Protein AF-0000000082335374 (afdb_homodimer)

Solvent-accessible surface area (backbone atoms only — not comparable to full-atom values): 13610 Å² total; per-residue (Å²): 123,44,75,46,79,73,56,66,70,61,52,61,72,61,68,74,80,70,55,98,53,35,42,72,61,78,64,91,38,43,65,51,49,40,52,51,58,66,71,39,81,59,47,77,45,70,47,67,64,55,50,39,36,34,51,63,63,66,36,34,30,42,38,44,32,21,41,67,50,51,53,56,32,58,75,31,56,59,65,32,72,76,45,97,45,39,43,79,48,78,25,83,46,62,85,22,52,85,68,47,59,64,66,59,54,50,54,53,48,52,56,54,54,60,59,67,79,106,123,43,74,47,78,72,57,64,71,61,51,60,72,62,67,74,79,72,54,97,49,35,43,72,61,77,65,89,38,44,63,50,49,40,53,52,57,66,70,40,82,59,47,78,44,68,48,67,62,55,51,38,35,34,52,62,64,66,35,36,29,41,37,44,30,21,41,67,50,50,52,57,32,58,75,32,57,58,66,32,73,78,44,96,45,38,42,79,48,76,26,83,45,62,84,22,50,86,69,49,59,65,65,60,53,51,53,53,47,52,56,54,55,59,59,69,80,107

Sequence (236 aa):
MTIVIGEKQKIQALNILENDRLIINRIESFHGACAIIELSDMVVTSETSFVHVSNAFRKRMLCLYGSEHMEEFDNNINFGPNYAGATQIFHPNRDAVADIDPQIIISTLRSMVAELKQMTIVIGEKQKIQALNILENDRLIINRIESFHGACAIIELSDMVVTSETSFVHVSNAFRKRMLCLYGSEHMEEFDNNINFGPNYAGATQIFHPNRDAVADIDPQIIISTLRSMVAELKQ

Organism: Erwinia amylovora (NCBI:txid552)

Radius of gyration: 19.06 Å; Cα contacts (8 Å, |Δi|>4): 323; chains: 2; bounding box: 34×55×42 Å

Nearest PDB structures (foldseek):
  2h1f-assembly1_A  TM=7.637E-01  e=1.801E-02  Escherichia coli O6
  2h1h-assembly2_B  TM=6.496E-01  e=2.054E-02  Escherichia coli RS218
  2h1f-assembly2_B  TM=7.405E-01  e=1.213E-01  Escherichia coli O6
  3oif-assembly1_D  TM=5.137E-01  e=2.499E+00  Bacillus subtilis
  2h1f-assembly1_A  TM=7.648E-01  e=2.988E-02  Escherichia coli O6

Secondary structure (DSSP, 8-state):
-EEE-S-HHHHHHHT----SSEEE----SHHHHHHHHHH-SEEEE--HHHHHHHHHTT-EEEEEE-TTTHHHHHHTGGGSS-STTEEEEE-SSTT-GGGS-HHHHHHHHHHHHHHH--/-EEE-S-HHHHHHHT----SSEEE----SHHHHHHHHHH-SEEEE--HHHHHHHHHTT-EEEEEE-THHHHHHHHTGGGSS-STTEEEEE-SSTT-GGGS-HHHHHHHHHHHHHHH--

Foldseek 3Di:
DEEDEDDPVVVVVVVDDDDPVYYYDPDPDPVVVLVVLLVDQEEEEQDPVVLQSNVVSVHQYEYEAECVCVVVCVVPVVRGNPDPRYHYDYDDHHPCSVVPDVVVVVVVVVVSVVVSVD/DEEDEDDPVVVVVVVDDDDPVYYYDPDPDPVVVLVVLLPDQEEEEQDPVVQQSNVVSVHQYEYEAECVCVVVCVVPVVRGLPDPRYHYDYDDHHPCSVVDDVVVVVVVVVVSVVVSVD

Structure (mmCIF, N/CA/C/O backbone):
data_AF-0000000082335374-model_v1
#
loop_
_entity.id
_entity.type
_entity.pdbx_description
1 polymer 'Lipopolysaccharide 1,2-N-acetylglucosaminetransferase'
#
loop_
_atom_site.group_PDB
_atom_site.id
_atom_site.type_symbol
_atom_site.label_atom_id
_atom_site.label_alt_id
_atom_site.label_comp_id
_atom_site.label_asym_id
_atom_site.label_entity_id
_atom_site.label_seq_id
_atom_site.pdbx_PDB_ins_code
_atom_site.Cartn_x
_atom_site.Cartn_y
_atom_site.Cartn_z
_atom_site.occupancy
_atom_site.B_iso_or_equiv
_atom_site.auth_seq_id
_atom_site.auth_comp_id
_atom_site.auth_asym_id
_atom_site.auth_atom_id
_atom_site.pdbx_PDB_model_num
ATOM 1 N N . MET A 1 1 ? -1.688 24.078 -1.437 1 93.31 1 MET A N 1
ATOM 2 C CA . MET A 1 1 ? -2.814 23.5 -0.709 1 93.31 1 MET A CA 1
ATOM 3 C C . MET A 1 1 ? -2.408 22.203 -0.005 1 93.31 1 MET A C 1
ATOM 5 O O . MET A 1 1 ? -1.668 21.391 -0.565 1 93.31 1 MET A O 1
ATOM 9 N N . THR A 1 2 ? -2.852 22.188 1.275 1 95.56 2 THR A N 1
ATOM 10 C CA . THR A 1 2 ? -2.555 21 2.051 1 95.56 2 THR A CA 1
ATOM 11 C C . THR A 1 2 ? -3.842 20.297 2.48 1 95.56 2 THR A C 1
ATOM 13 O O . THR A 1 2 ? -4.789 20.953 2.928 1 95.56 2 THR A O 1
ATOM 16 N N . ILE A 1 3 ? -3.898 19 2.285 1 97.31 3 ILE A N 1
ATOM 17 C CA . ILE A 1 3 ? -5.039 18.188 2.699 1 97.31 3 ILE A CA 1
ATOM 18 C C . ILE A 1 3 ? -4.609 17.219 3.797 1 97.31 3 ILE A C 1
ATOM 20 O O . ILE A 1 3 ? -3.623 16.484 3.645 1 97.31 3 ILE A O 1
ATOM 24 N N . VAL A 1 4 ? -5.34 17.188 4.863 1 96.75 4 VAL A N 1
ATOM 25 C CA . VAL A 1 4 ? -5.07 16.266 5.957 1 96.75 4 VAL A CA 1
ATOM 26 C C . VAL A 1 4 ? -5.996 15.047 5.844 1 96.75 4 VAL A C 1
ATOM 28 O O . VAL A 1 4 ? -7.219 15.195 5.762 1 96.75 4 VAL A O 1
ATOM 31 N N . ILE A 1 5 ? -5.398 13.898 5.828 1 94.5 5 ILE A N 1
ATOM 32 C CA . ILE A 1 5 ? -6.16 12.656 5.77 1 94.5 5 ILE A CA 1
ATOM 33 C C . ILE A 1 5 ? -5.82 11.781 6.977 1 94.5 5 ILE A C 1
ATOM 35 O O . ILE A 1 5 ? -4.676 11.773 7.438 1 94.5 5 ILE A O 1
ATOM 39 N N . GLY A 1 6 ? -6.812 1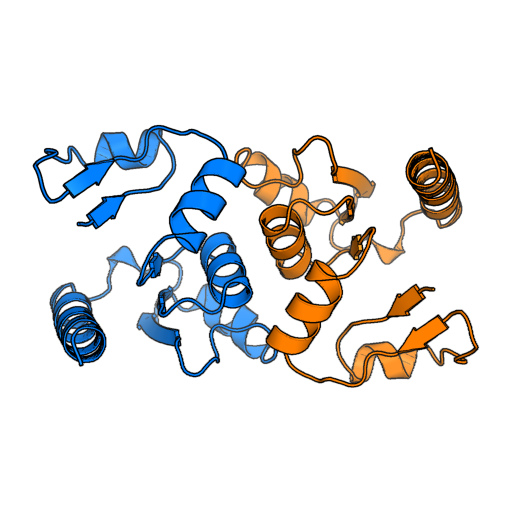1.07 7.543 1 89.25 6 GLY A N 1
ATOM 40 C CA . GLY A 1 6 ? -6.605 10.18 8.672 1 89.25 6 GLY A CA 1
ATOM 41 C C . GLY A 1 6 ? -7.902 9.727 9.32 1 89.25 6 GLY A C 1
ATOM 42 O O . GLY A 1 6 ? -8.992 10.039 8.82 1 89.25 6 GLY A O 1
ATOM 43 N N . GLU A 1 7 ? -7.688 8.969 10.297 1 85.25 7 GLU A N 1
ATOM 44 C CA . GLU A 1 7 ? -8.867 8.531 11.047 1 85.25 7 GLU A CA 1
ATOM 45 C C . GLU A 1 7 ? -9.609 9.719 11.648 1 85.25 7 GLU A C 1
ATOM 47 O O . GLU A 1 7 ? -8.992 10.633 12.195 1 85.25 7 GLU A O 1
ATOM 52 N N . LYS A 1 8 ? -10.844 9.555 11.516 1 86.06 8 LYS A N 1
ATOM 53 C CA . LYS A 1 8 ? -11.695 10.656 11.945 1 86.06 8 LYS A CA 1
ATOM 54 C C . LYS A 1 8 ? -11.391 11.07 13.383 1 86.06 8 LYS A C 1
ATOM 56 O O . LYS A 1 8 ? -11.211 12.25 13.672 1 86.06 8 LYS A O 1
ATOM 61 N N . GLN A 1 9 ? -11.336 10.086 14.266 1 86.94 9 GLN A N 1
ATOM 62 C CA . GLN A 1 9 ? -11.133 10.367 15.68 1 86.94 9 GLN A CA 1
ATOM 63 C C . GLN A 1 9 ? -9.789 11.055 15.922 1 86.94 9 GLN A C 1
ATOM 65 O O . GLN A 1 9 ? -9.695 11.977 16.719 1 86.94 9 GLN A O 1
ATOM 70 N N . LYS A 1 10 ? -8.844 10.68 15.227 1 87.81 10 LYS A N 1
ATOM 71 C CA . LYS A 1 10 ? -7.516 11.258 15.383 1 87.81 10 LYS A CA 1
ATOM 72 C C . LYS A 1 10 ? -7.477 12.688 14.844 1 87.81 10 LYS A C 1
ATOM 74 O O . LYS A 1 10 ? -6.859 13.57 15.445 1 87.81 10 LYS A O 1
ATOM 79 N N . ILE A 1 11 ? -8.117 12.922 13.75 1 92.31 11 ILE A N 1
ATOM 80 C CA . ILE A 1 11 ? -8.141 14.258 13.156 1 92.31 11 ILE A CA 1
ATOM 81 C C . ILE A 1 11 ? -8.898 15.211 14.07 1 92.31 11 ILE A C 1
ATOM 83 O O . ILE A 1 11 ? -8.477 16.359 14.281 1 92.31 11 ILE A O 1
ATOM 87 N N . GLN A 1 12 ? -9.961 14.703 14.586 1 91.69 12 GLN A N 1
ATOM 88 C CA . GLN A 1 12 ? -10.758 15.531 15.484 1 91.69 12 GLN A CA 1
ATOM 89 C C . GLN A 1 12 ? -9.945 15.961 16.703 1 91.69 12 GLN A C 1
ATOM 91 O O . GLN A 1 12 ? -10.062 17.094 17.156 1 91.69 12 GLN A O 1
ATOM 96 N N . ALA A 1 13 ? -9.109 15.125 17.125 1 93.06 13 ALA A N 1
ATOM 97 C CA . ALA A 1 13 ? -8.297 15.391 18.312 1 93.06 13 ALA A CA 1
ATOM 98 C C . ALA A 1 13 ? -7.27 16.484 18.031 1 93.06 13 ALA A C 1
ATOM 100 O O . ALA A 1 13 ? -6.762 17.109 18.969 1 93.06 13 ALA A O 1
ATOM 101 N N . LEU A 1 14 ? -6.977 16.781 16.812 1 92.94 14 LEU A N 1
ATOM 102 C CA . LEU A 1 14 ? -5.949 17.766 16.453 1 92.94 14 LEU A CA 1
ATOM 103 C C . LEU A 1 14 ? -6.52 19.172 16.453 1 92.94 14 LEU A C 1
ATOM 105 O O . LEU A 1 14 ? -5.766 20.156 16.438 1 92.94 14 LEU A O 1
ATOM 109 N N . ASN A 1 15 ? -7.777 19.375 16.453 1 94.31 15 ASN A N 1
ATOM 110 C CA . ASN A 1 15 ? -8.438 20.672 16.453 1 94.31 15 ASN A CA 1
ATOM 111 C C . ASN A 1 15 ? -7.875 21.578 15.375 1 94.31 15 ASN A C 1
ATOM 113 O O . ASN A 1 15 ? -7.543 22.734 15.641 1 94.31 15 ASN A O 1
ATOM 117 N N . ILE A 1 16 ? -7.793 21.078 14.266 1 94.88 16 ILE A N 1
ATOM 118 C CA . ILE A 1 16 ? -7.266 21.828 13.133 1 94.88 16 ILE A CA 1
ATOM 119 C C . ILE A 1 16 ? -8.289 22.875 12.68 1 94.88 16 ILE A C 1
ATOM 121 O O . ILE A 1 16 ? -9.469 22.547 12.516 1 94.88 16 ILE A O 1
ATOM 125 N N . LEU A 1 17 ? -7.828 24.109 12.492 1 95.69 17 LEU A N 1
ATOM 126 C CA . LEU A 1 17 ? -8.641 25.156 11.875 1 95.69 17 LEU A CA 1
ATOM 127 C C . LEU A 1 17 ? -8.375 25.234 10.375 1 95.69 17 LEU A C 1
ATOM 129 O O . LEU A 1 17 ? -7.289 25.625 9.945 1 95.69 17 LEU A O 1
ATOM 133 N N . GLU A 1 18 ? -9.406 24.844 9.664 1 96.12 18 GLU A N 1
ATOM 134 C CA . GLU A 1 18 ? -9.266 24.859 8.211 1 96.12 18 GLU A CA 1
ATOM 135 C C . GLU A 1 18 ? -9.234 26.281 7.668 1 96.12 18 GLU A C 1
ATOM 137 O O . GLU A 1 18 ? -9.758 27.203 8.297 1 96.12 18 GLU A O 1
ATOM 142 N N . ASN A 1 19 ? -8.5 26.438 6.539 1 96.62 19 ASN A N 1
ATOM 143 C CA . ASN A 1 19 ? -8.469 27.688 5.766 1 96.62 19 ASN A CA 1
ATOM 144 C C . ASN A 1 19 ? -8.281 27.406 4.277 1 96.62 19 ASN A C 1
ATOM 146 O O . ASN A 1 19 ? -8.539 26.297 3.809 1 96.62 19 ASN A O 1
ATOM 150 N N . ASP A 1 20 ? -7.98 28.438 3.557 1 95.56 20 ASP A N 1
ATOM 151 C CA . ASP A 1 20 ? -7.898 28.312 2.105 1 95.56 20 ASP A CA 1
ATOM 152 C C . ASP A 1 20 ? -6.73 27.422 1.698 1 95.56 20 ASP A C 1
ATOM 154 O O . ASP A 1 20 ? -6.695 26.906 0.578 1 95.56 20 ASP A O 1
ATOM 158 N N . ARG A 1 21 ? -5.84 27.188 2.574 1 95.5 21 ARG A N 1
ATOM 159 C CA . ARG A 1 21 ? -4.629 26.453 2.209 1 95.5 21 ARG A CA 1
ATOM 160 C C . ARG A 1 21 ? -4.551 25.125 2.943 1 95.5 21 ARG A C 1
ATOM 162 O O . ARG A 1 21 ? -3.625 24.344 2.719 1 95.5 21 ARG A O 1
ATOM 169 N N . LEU A 1 22 ? -5.438 24.859 3.898 1 96.5 22 LEU A N 1
ATOM 170 C CA . LEU A 1 22 ? -5.434 23.672 4.73 1 96.5 22 LEU A CA 1
ATOM 171 C C . LEU A 1 22 ? -6.844 23.125 4.902 1 96.5 22 LEU A C 1
ATOM 173 O O . LEU A 1 22 ? -7.691 23.75 5.531 1 96.5 22 LEU A O 1
ATOM 177 N N . ILE A 1 23 ? -7.082 21.906 4.348 1 96.88 23 ILE A N 1
ATOM 178 C CA . ILE A 1 23 ? -8.414 21.328 4.457 1 96.88 23 ILE A CA 1
ATOM 179 C C . ILE A 1 23 ? -8.32 19.891 5 1 96.88 23 ILE A C 1
ATOM 181 O O . ILE A 1 23 ? -7.297 19.234 4.816 1 96.88 23 ILE A O 1
ATOM 185 N N . ILE A 1 24 ? -9.383 19.5 5.641 1 96.12 24 ILE A N 1
ATOM 186 C CA . ILE A 1 24 ? -9.492 18.141 6.168 1 96.12 24 ILE A CA 1
ATOM 187 C C . ILE A 1 24 ? -10.344 17.297 5.227 1 96.12 24 ILE A C 1
ATOM 189 O O . ILE A 1 24 ? -11.438 17.703 4.82 1 96.12 24 ILE A O 1
ATOM 193 N N . ASN A 1 25 ? -9.711 16.188 4.836 1 93.75 25 ASN A N 1
ATOM 194 C CA . ASN A 1 25 ? -10.484 15.258 4.02 1 93.75 25 ASN A CA 1
ATOM 195 C C . ASN A 1 25 ? -11.648 14.656 4.809 1 93.75 25 ASN A C 1
ATOM 197 O O . ASN A 1 25 ? -11.461 14.133 5.906 1 93.75 25 ASN A O 1
ATOM 201 N N . ARG A 1 26 ? -12.805 14.648 4.234 1 90.56 26 ARG A N 1
ATOM 202 C CA . ARG A 1 26 ? -13.984 14.156 4.934 1 90.56 26 ARG A CA 1
ATOM 203 C C . ARG A 1 26 ? -14.469 12.836 4.348 1 90.56 26 ARG A C 1
ATOM 205 O O . ARG A 1 26 ? -15.406 12.227 4.859 1 90.56 26 ARG A O 1
ATOM 212 N N . ILE A 1 27 ? -13.812 12.445 3.289 1 84 27 ILE A N 1
ATOM 213 C CA . ILE A 1 27 ? -14.148 11.148 2.711 1 84 27 ILE A CA 1
ATOM 214 C C . ILE A 1 27 ? -13.562 10.039 3.574 1 84 27 ILE A C 1
ATOM 216 O O . ILE A 1 27 ? -12.344 9.93 3.721 1 84 27 ILE A O 1
ATOM 220 N N . GLU A 1 28 ? -14.469 9.289 4.211 1 80.75 28 GLU A N 1
ATOM 221 C CA . GLU A 1 28 ? -14.016 8.234 5.109 1 80.75 28 GLU A CA 1
ATOM 222 C C . GLU A 1 28 ? -13.898 6.898 4.379 1 80.75 28 GLU A C 1
ATOM 224 O O . GLU A 1 28 ? -14.641 5.961 4.676 1 80.75 28 GLU A O 1
ATOM 229 N N . SER A 1 29 ? -13.094 6.812 3.43 1 82.5 29 SER A N 1
ATOM 230 C CA . SER A 1 29 ? -12.844 5.562 2.723 1 82.5 29 SER A CA 1
ATOM 231 C C . SER A 1 29 ? -11.391 5.465 2.275 1 82.5 29 SER A C 1
ATOM 233 O O . SER A 1 29 ? -10.75 6.484 2 1 82.5 29 SER A O 1
ATOM 235 N N . PHE A 1 30 ? -10.953 4.355 2.252 1 86.12 30 PHE A N 1
ATOM 236 C CA . PHE A 1 30 ? -9.594 4.117 1.782 1 86.12 30 PHE A CA 1
ATOM 237 C C . PHE A 1 30 ? -9.438 4.555 0.33 1 86.12 30 PHE A C 1
ATOM 239 O O . PHE A 1 30 ? -8.43 5.16 -0.038 1 86.12 30 PHE A O 1
ATOM 246 N N . HIS A 1 31 ? -10.445 4.27 -0.487 1 86.12 31 HIS A N 1
ATOM 247 C CA . HIS A 1 31 ? -10.383 4.648 -1.894 1 86.12 31 HIS A CA 1
ATOM 248 C C . HIS A 1 31 ? -10.344 6.164 -2.057 1 86.12 31 HIS A C 1
ATOM 250 O O . HIS A 1 31 ? -9.648 6.68 -2.938 1 86.12 31 HIS A O 1
ATOM 256 N N . GLY A 1 32 ? -11.133 6.738 -1.157 1 89.31 32 GLY A N 1
ATOM 257 C CA . GLY A 1 32 ? -11.055 8.188 -1.166 1 89.31 32 GLY A CA 1
ATOM 258 C C . GLY A 1 32 ? -9.672 8.719 -0.837 1 89.31 32 GLY A C 1
ATOM 259 O O . GLY A 1 32 ? -9.188 9.641 -1.492 1 89.31 32 GLY A O 1
ATOM 260 N N . ALA A 1 33 ? -9.062 8.125 0.147 1 92.31 33 ALA A N 1
ATOM 261 C CA . ALA A 1 33 ? -7.699 8.508 0.518 1 92.31 33 ALA A CA 1
ATOM 262 C C . ALA A 1 33 ? -6.73 8.258 -0.634 1 92.31 33 ALA A C 1
ATOM 264 O O . ALA A 1 33 ? -5.895 9.109 -0.944 1 92.31 33 ALA A O 1
ATOM 265 N N . CYS A 1 34 ? -6.875 7.164 -1.303 1 93.06 34 CYS A N 1
ATOM 266 C CA . CYS A 1 34 ? -6.012 6.828 -2.43 1 93.06 34 CYS A CA 1
ATOM 267 C C . CYS A 1 34 ? -6.152 7.852 -3.549 1 93.06 34 CYS A C 1
ATOM 269 O O . CYS A 1 34 ? -5.16 8.242 -4.168 1 93.06 34 CYS A O 1
ATOM 271 N N . ALA A 1 35 ? -7.375 8.242 -3.82 1 94.19 35 ALA A N 1
ATOM 272 C CA . ALA A 1 35 ? -7.613 9.234 -4.863 1 94.19 35 ALA A CA 1
ATOM 273 C C . ALA A 1 35 ? -6.914 10.547 -4.531 1 94.19 35 ALA A C 1
ATOM 275 O O . ALA A 1 35 ? -6.309 11.172 -5.406 1 94.19 35 ALA A O 1
ATOM 276 N N . ILE A 1 36 ? -7.016 10.883 -3.277 1 96.19 36 ILE A N 1
ATOM 277 C CA . ILE A 1 36 ? -6.383 12.125 -2.84 1 96.19 36 ILE A CA 1
ATOM 278 C C . ILE A 1 36 ? -4.863 12 -2.98 1 96.19 36 ILE A C 1
ATOM 280 O O . ILE A 1 36 ? -4.207 12.914 -3.486 1 96.19 36 ILE A O 1
ATOM 284 N N . ILE A 1 37 ? -4.297 10.906 -2.57 1 96.06 37 ILE A N 1
ATOM 285 C CA . ILE A 1 37 ? -2.865 10.656 -2.693 1 96.06 37 ILE A CA 1
ATOM 286 C C . ILE A 1 37 ? -2.457 10.703 -4.164 1 96.06 37 ILE A C 1
ATOM 288 O O . ILE A 1 37 ? -1.488 11.383 -4.523 1 96.06 37 ILE A O 1
ATOM 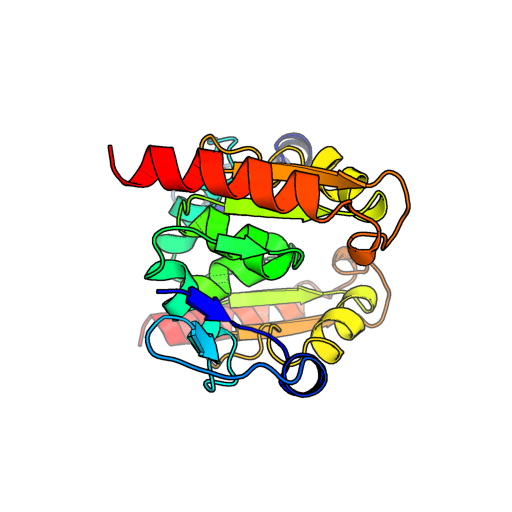292 N N . GLU A 1 38 ? -3.197 10.062 -5.008 1 96 38 GLU A N 1
ATOM 293 C CA . GLU A 1 38 ? -2.902 10.016 -6.438 1 96 38 GLU A CA 1
ATOM 294 C C . GLU A 1 38 ? -2.857 11.414 -7.039 1 96 38 GLU A C 1
ATOM 296 O O . GLU A 1 38 ? -2.021 11.703 -7.898 1 96 38 GLU A O 1
ATOM 301 N N . LEU A 1 39 ? -3.676 12.258 -6.566 1 96.62 39 LEU A N 1
ATOM 302 C CA . LEU A 1 39 ? -3.818 13.578 -7.156 1 96.62 39 LEU A CA 1
ATOM 303 C C . LEU A 1 39 ? -2.891 14.586 -6.477 1 96.62 39 LEU A C 1
ATOM 305 O O . LEU A 1 39 ? -2.812 15.742 -6.891 1 96.62 39 LEU A O 1
ATOM 309 N N . SER A 1 40 ? -2.176 14.234 -5.477 1 96.5 40 SER A N 1
ATOM 310 C CA . SER A 1 40 ? -1.294 15.125 -4.727 1 96.5 40 SER A CA 1
ATOM 311 C C . SER A 1 40 ? 0.081 15.219 -5.383 1 96.5 40 SER A C 1
ATOM 313 O O . SER A 1 40 ? 0.536 14.273 -6.023 1 96.5 40 SER A O 1
ATOM 315 N N . ASP A 1 41 ? 0.718 16.375 -5.227 1 96.06 41 ASP A N 1
ATOM 316 C CA . ASP A 1 41 ? 2.08 16.547 -5.723 1 96.06 41 ASP A CA 1
ATOM 317 C C . ASP A 1 41 ? 3.092 15.891 -4.793 1 96.06 41 ASP A C 1
ATOM 319 O O . ASP A 1 41 ? 4.172 15.484 -5.227 1 96.06 41 ASP A O 1
ATOM 323 N N . MET A 1 42 ? 2.752 15.773 -3.541 1 96.44 42 MET A N 1
ATOM 324 C CA . MET A 1 42 ? 3.633 15.18 -2.543 1 96.44 42 MET A CA 1
ATOM 325 C C . MET A 1 42 ? 2.832 14.656 -1.355 1 96.44 42 MET A C 1
ATOM 327 O O . MET A 1 42 ? 1.739 15.148 -1.071 1 96.44 42 MET A O 1
ATOM 331 N N . VAL A 1 43 ? 3.412 13.664 -0.663 1 96.81 43 VAL A N 1
ATOM 332 C CA . VAL A 1 43 ? 2.746 13.031 0.47 1 96.81 43 VAL A CA 1
ATOM 333 C C . VAL A 1 43 ? 3.682 13.016 1.676 1 96.81 43 VAL A C 1
ATOM 335 O O . VAL A 1 43 ? 4.871 12.719 1.54 1 96.81 43 VAL A O 1
ATOM 338 N N . VAL A 1 44 ? 3.156 13.391 2.852 1 96.5 44 VAL A N 1
ATOM 339 C CA . VAL A 1 44 ? 3.838 13.203 4.129 1 96.5 44 VAL A CA 1
ATOM 340 C C . VAL A 1 44 ? 3.055 12.219 4.992 1 96.5 44 VAL A C 1
ATOM 342 O O . VAL A 1 44 ? 1.877 12.438 5.285 1 96.5 44 VAL A O 1
ATOM 345 N N . THR A 1 45 ? 3.711 11.133 5.391 1 93.69 45 THR A N 1
ATOM 346 C CA . THR A 1 45 ? 2.912 10.133 6.098 1 93.69 45 THR A CA 1
ATOM 347 C C . THR A 1 45 ? 3.783 9.312 7.043 1 93.69 45 THR A C 1
ATOM 349 O O . THR A 1 45 ? 4.992 9.18 6.828 1 93.69 45 THR A O 1
ATOM 352 N N . SER A 1 46 ? 3.143 8.836 8.07 1 89.31 46 SER A N 1
ATOM 353 C CA . SER A 1 46 ? 3.758 7.859 8.961 1 89.31 46 SER A CA 1
ATOM 354 C C . SER A 1 46 ? 3.021 6.523 8.906 1 89.31 46 SER A C 1
ATOM 356 O O . SER A 1 46 ? 3.334 5.605 9.672 1 89.31 46 SER A O 1
ATOM 358 N N . GLU A 1 47 ? 2.072 6.5 8.047 1 86.44 47 GLU A N 1
ATOM 359 C CA . GLU A 1 47 ? 1.249 5.305 7.906 1 86.44 47 GLU A CA 1
ATOM 360 C C . GLU A 1 47 ? 1.781 4.391 6.805 1 86.44 47 GLU A C 1
ATOM 362 O O . GLU A 1 47 ? 1.889 4.805 5.648 1 86.44 47 GLU A O 1
ATOM 367 N N . THR A 1 48 ? 2.004 3.15 7.145 1 82.81 48 THR A N 1
ATOM 368 C CA . THR A 1 48 ? 2.66 2.223 6.23 1 82.81 48 THR A CA 1
ATOM 369 C C . THR A 1 48 ? 1.801 1.982 4.992 1 82.81 48 THR A C 1
ATOM 371 O O . THR A 1 48 ? 2.318 1.903 3.877 1 82.81 48 THR A O 1
ATOM 374 N N . SER A 1 49 ? 0.495 1.87 5.203 1 86.25 49 SER A N 1
ATOM 375 C CA . SER A 1 49 ? -0.376 1.666 4.051 1 86.25 49 SER A CA 1
ATOM 376 C C . SER A 1 49 ? -0.24 2.807 3.049 1 86.25 49 SER A C 1
ATOM 378 O O . SER A 1 49 ? -0.163 2.57 1.84 1 86.25 49 SER A O 1
ATOM 380 N N . PHE A 1 50 ? -0.135 3.99 3.484 1 90.56 50 PHE A N 1
ATOM 381 C CA . PHE A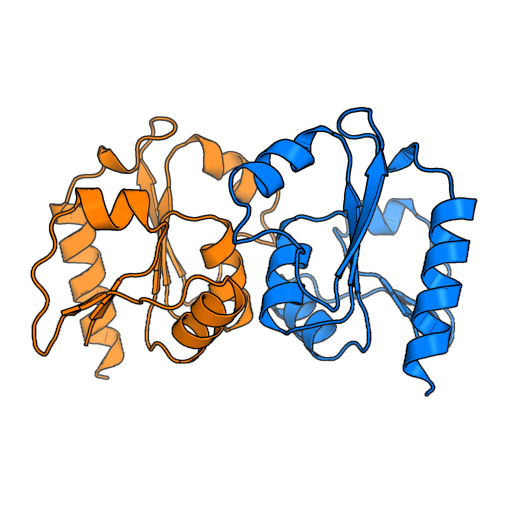 1 50 ? -0.044 5.145 2.596 1 90.56 50 PHE A CA 1
ATOM 382 C C . PHE A 1 50 ? 1.345 5.242 1.977 1 90.56 50 PHE A C 1
ATOM 384 O O . PHE A 1 50 ? 1.499 5.746 0.862 1 90.56 50 PHE A O 1
ATOM 391 N N . VAL A 1 51 ? 2.336 4.723 2.658 1 89.25 51 VAL A N 1
ATOM 392 C CA . VAL A 1 51 ? 3.662 4.629 2.055 1 89.25 51 VAL A CA 1
ATOM 393 C C . VAL A 1 51 ? 3.6 3.75 0.805 1 89.25 51 VAL A C 1
ATOM 395 O O . VAL A 1 51 ? 4.074 4.145 -0.262 1 89.25 51 VAL A O 1
ATOM 398 N N . HIS A 1 52 ? 2.947 2.658 0.926 1 87.62 52 HIS A N 1
ATOM 399 C CA . HIS A 1 52 ? 2.852 1.732 -0.197 1 87.62 52 HIS A CA 1
ATOM 400 C C . HIS A 1 52 ? 2.01 2.322 -1.325 1 87.62 52 HIS A C 1
ATOM 402 O O . HIS A 1 52 ? 2.359 2.188 -2.5 1 87.62 52 HIS A O 1
ATOM 408 N N . VAL A 1 53 ? 0.92 2.93 -0.946 1 91.25 53 VAL A N 1
ATOM 409 C CA . VAL A 1 53 ? 0.052 3.559 -1.937 1 91.25 53 VAL A CA 1
ATOM 410 C C . VAL A 1 53 ? 0.811 4.668 -2.658 1 91.25 53 VAL A C 1
ATOM 412 O O . VAL A 1 53 ? 0.753 4.77 -3.887 1 91.25 53 VAL A O 1
ATOM 415 N N . SER A 1 54 ? 1.51 5.453 -1.954 1 93.19 54 SER A N 1
ATOM 416 C CA . SER A 1 54 ? 2.287 6.547 -2.531 1 93.19 54 SER A CA 1
ATOM 417 C C . SER A 1 54 ? 3.367 6.02 -3.473 1 93.19 54 SER A C 1
ATOM 419 O O . SER A 1 54 ? 3.605 6.598 -4.535 1 93.19 54 SER A O 1
ATOM 421 N N . ASN A 1 55 ? 3.971 4.98 -3.064 1 89.06 55 ASN A N 1
ATOM 422 C CA . ASN A 1 55 ? 4.961 4.336 -3.92 1 89.06 55 ASN A CA 1
ATOM 423 C C . ASN A 1 55 ? 4.34 3.832 -5.219 1 89.06 55 ASN A C 1
ATOM 425 O O . ASN A 1 55 ? 4.902 4.023 -6.297 1 89.06 55 ASN A O 1
ATOM 429 N N . ALA A 1 56 ? 3.23 3.254 -5.086 1 90.5 56 ALA A N 1
ATOM 430 C CA . ALA A 1 56 ? 2.52 2.725 -6.246 1 90.5 56 ALA A CA 1
ATOM 431 C C . ALA A 1 56 ? 2.234 3.824 -7.266 1 90.5 56 ALA A C 1
ATOM 433 O O . ALA A 1 56 ? 2.357 3.607 -8.477 1 90.5 56 ALA A O 1
ATOM 434 N N . PHE A 1 57 ? 1.893 4.965 -6.734 1 93.31 57 PHE A N 1
ATOM 435 C CA . PHE A 1 57 ? 1.566 6.09 -7.602 1 93.31 57 PHE A CA 1
ATOM 436 C C . PHE A 1 57 ? 2.809 6.922 -7.902 1 93.31 57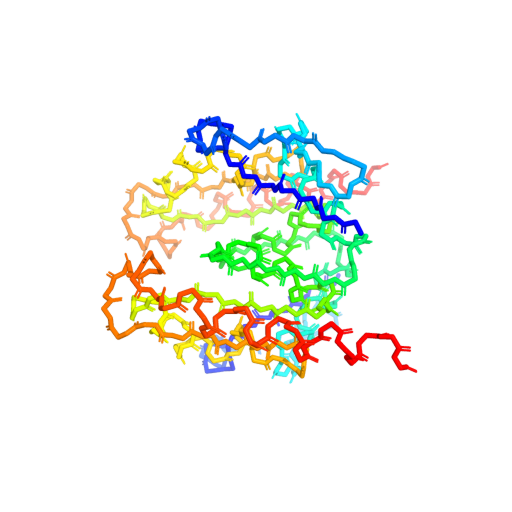 PHE A C 1
ATOM 438 O O . PHE A 1 57 ? 2.719 7.977 -8.531 1 93.31 57 PHE A O 1
ATOM 445 N N . ARG A 1 58 ? 3.984 6.516 -7.441 1 90.69 58 ARG A N 1
ATOM 446 C CA . ARG A 1 58 ? 5.266 7.18 -7.656 1 90.69 58 ARG A CA 1
ATOM 447 C C . ARG A 1 58 ? 5.215 8.633 -7.188 1 90.69 58 ARG A C 1
ATOM 449 O O . ARG A 1 58 ? 5.695 9.531 -7.883 1 90.69 58 ARG A O 1
ATOM 456 N N . LYS A 1 59 ? 4.613 8.789 -6.031 1 93.38 59 LYS A N 1
ATOM 457 C CA . LYS A 1 59 ? 4.516 10.133 -5.465 1 93.38 59 LYS A CA 1
ATOM 458 C C . LYS A 1 59 ? 5.812 10.523 -4.762 1 93.38 59 LYS A C 1
ATOM 460 O O . LYS A 1 59 ? 6.492 9.68 -4.18 1 93.38 59 LYS A O 1
ATOM 465 N N . ARG A 1 60 ? 6.203 11.852 -4.918 1 93.44 60 ARG A N 1
ATOM 466 C CA . ARG A 1 60 ? 7.176 12.367 -3.959 1 93.44 60 ARG A CA 1
ATOM 467 C C . ARG A 1 60 ? 6.656 12.242 -2.531 1 93.44 60 ARG A C 1
ATOM 469 O O . ARG A 1 60 ? 5.52 12.617 -2.244 1 93.44 60 ARG A O 1
ATOM 476 N N . MET A 1 61 ? 7.539 11.672 -1.635 1 95 61 MET A N 1
ATOM 477 C CA . MET A 1 61 ? 7.004 11.336 -0.319 1 95 61 MET A CA 1
ATOM 478 C C . MET A 1 61 ? 8.047 11.562 0.769 1 95 61 MET A C 1
ATOM 480 O O . MET A 1 61 ? 9.227 11.258 0.579 1 95 61 MET A O 1
ATOM 484 N N . LEU A 1 62 ? 7.609 12.125 1.837 1 95.06 62 LEU A N 1
ATOM 485 C CA . LEU A 1 62 ? 8.336 12.109 3.102 1 95.06 62 LEU A CA 1
ATOM 486 C C . LEU A 1 62 ? 7.707 11.133 4.082 1 95.06 62 LEU A C 1
ATOM 488 O O . LEU A 1 62 ? 6.562 11.312 4.504 1 95.06 62 LEU A O 1
ATOM 492 N N . CYS A 1 63 ? 8.422 10.156 4.453 1 92.19 63 CYS A N 1
ATOM 493 C CA . CYS A 1 63 ? 7.918 9.156 5.387 1 92.19 63 CYS A CA 1
ATOM 494 C C . CYS A 1 63 ? 8.555 9.312 6.762 1 92.19 63 CYS A C 1
ATOM 496 O O . CYS A 1 63 ? 9.766 9.5 6.867 1 92.19 63 CYS A O 1
ATOM 498 N N . LEU A 1 64 ? 7.742 9.203 7.781 1 91.31 64 LEU A N 1
ATOM 499 C CA . LEU A 1 64 ? 8.18 9.32 9.172 1 91.31 64 LEU A CA 1
ATOM 500 C C . LEU A 1 64 ? 8.055 7.984 9.891 1 91.31 64 LEU A C 1
ATOM 502 O O . LEU A 1 64 ? 6.965 7.402 9.945 1 91.31 64 LEU A O 1
ATOM 506 N N . TYR A 1 65 ? 9.188 7.516 10.438 1 83.75 65 TYR A N 1
ATOM 507 C CA . TYR A 1 65 ? 9.148 6.199 11.062 1 83.75 65 TYR A CA 1
ATOM 508 C C . TYR A 1 65 ? 9.805 6.227 12.438 1 83.75 65 TYR A C 1
ATOM 510 O O . TYR A 1 65 ? 10.703 7.031 12.688 1 83.75 65 TYR A O 1
ATOM 518 N N . GLY A 1 66 ? 9.258 5.289 13.172 1 80.75 66 GLY A N 1
ATOM 519 C CA . GLY A 1 66 ? 10.023 4.859 14.336 1 80.75 66 GLY A CA 1
ATOM 520 C C . GLY A 1 66 ? 10.875 3.629 14.07 1 80.75 66 GLY A C 1
ATOM 521 O O . GLY A 1 66 ? 11.023 3.211 12.922 1 80.75 66 GLY A O 1
ATOM 522 N N . SER A 1 67 ? 11.578 3.021 15.016 1 68.75 67 SER A N 1
ATOM 523 C CA . SER A 1 67 ? 12.508 1.914 14.844 1 68.75 67 SER A CA 1
ATOM 524 C C . SER A 1 67 ? 11.781 0.629 14.469 1 68.75 67 SER A C 1
ATOM 526 O O . SER A 1 67 ? 12.383 -0.309 13.945 1 68.75 67 SER A O 1
ATOM 528 N N . GLU A 1 68 ? 10.516 0.53 14.75 1 64.56 68 GLU A N 1
ATOM 529 C CA . GLU A 1 68 ? 9.781 -0.702 14.5 1 64.56 68 GLU A CA 1
ATOM 530 C C . GLU A 1 68 ? 9.672 -0.979 13 1 64.56 68 GLU A C 1
ATOM 532 O O . GLU A 1 68 ? 9.492 -2.127 12.586 1 64.56 68 GLU A O 1
ATOM 537 N N . HIS A 1 69 ? 9.719 0.016 12.273 1 60.75 69 HIS A N 1
ATOM 538 C CA . HIS A 1 69 ? 9.438 -0.152 10.859 1 60.75 69 HIS A CA 1
ATOM 539 C C . HIS A 1 69 ? 10.711 -0.374 10.055 1 60.75 69 HIS A C 1
ATOM 541 O O . HIS A 1 69 ? 10.664 -0.797 8.898 1 60.75 69 HIS A O 1
ATOM 547 N N . MET A 1 70 ? 11.812 -0.088 10.617 1 57.31 70 MET A N 1
ATOM 548 C CA . MET A 1 70 ? 13.078 -0.295 9.922 1 57.31 70 MET A CA 1
ATOM 549 C C . MET A 1 70 ? 13.25 -1.758 9.523 1 57.31 70 MET A C 1
ATOM 551 O O . MET A 1 70 ? 13.758 -2.059 8.445 1 57.31 70 MET A O 1
ATOM 555 N N . GLU A 1 71 ? 12.789 -2.527 10.391 1 53.97 71 GLU A N 1
ATOM 556 C CA . GLU A 1 71 ? 12.922 -3.953 10.102 1 53.97 71 GLU A CA 1
ATOM 557 C C . GLU A 1 71 ? 12.078 -4.359 8.898 1 53.97 71 GLU A C 1
ATOM 559 O O . GLU A 1 71 ? 12.5 -5.188 8.094 1 53.97 71 GLU A O 1
ATOM 564 N N . GLU A 1 72 ? 10.914 -3.826 8.875 1 55.22 72 GLU A N 1
ATOM 565 C CA . GLU A 1 72 ? 10.023 -4.168 7.773 1 55.22 72 GLU A CA 1
ATOM 566 C C . GLU A 1 72 ? 10.602 -3.727 6.434 1 55.22 72 GLU A C 1
ATOM 568 O O . GLU A 1 72 ? 10.492 -4.445 5.438 1 55.22 72 GLU A O 1
ATOM 573 N N . PHE A 1 73 ? 11.203 -2.531 6.535 1 55.91 73 PHE A N 1
ATOM 574 C CA . PHE A 1 73 ? 11.773 -2.008 5.301 1 55.91 73 PHE A CA 1
ATOM 575 C C . PHE A 1 73 ? 13.086 -2.709 4.969 1 55.91 73 PHE A C 1
ATOM 577 O O . PHE A 1 73 ? 13.43 -2.861 3.795 1 55.91 73 PHE A O 1
ATOM 584 N N . ASP A 1 74 ? 13.734 -3.068 6.02 1 50.16 74 ASP A N 1
ATOM 585 C CA . ASP A 1 74 ? 14.969 -3.814 5.801 1 50.16 74 ASP A CA 1
ATOM 586 C C . ASP A 1 74 ? 14.688 -5.18 5.18 1 50.16 74 ASP A C 1
ATOM 588 O O . ASP A 1 74 ? 15.359 -5.59 4.234 1 50.16 74 ASP A O 1
ATOM 592 N N . ASN A 1 75 ? 13.766 -5.766 5.84 1 47.81 75 ASN A N 1
ATOM 593 C CA . ASN A 1 75 ? 13.5 -7.125 5.387 1 47.81 75 ASN A CA 1
ATOM 594 C C . ASN A 1 75 ? 12.789 -7.133 4.035 1 47.81 75 ASN A C 1
ATOM 596 O O . ASN A 1 75 ? 12.773 -8.156 3.344 1 47.81 75 ASN A O 1
ATOM 600 N N . ASN A 1 76 ? 12.125 -6.027 3.855 1 48.94 76 ASN A N 1
ATOM 601 C CA . ASN A 1 76 ? 11.484 -5.98 2.545 1 48.94 76 ASN A CA 1
ATOM 602 C C . ASN A 1 76 ? 12.109 -4.91 1.653 1 48.94 76 ASN A C 1
ATOM 604 O O . ASN A 1 76 ? 11.492 -3.879 1.387 1 48.94 76 ASN A O 1
ATOM 608 N N . ILE A 1 77 ? 13.391 -4.895 1.765 1 45.03 77 ILE A N 1
ATOM 609 C CA . ILE A 1 77 ? 14.234 -3.973 1.014 1 45.03 77 ILE A CA 1
ATOM 610 C C . ILE A 1 77 ? 13.531 -3.562 -0.277 1 45.03 77 ILE A C 1
ATOM 612 O O . ILE A 1 77 ? 13.609 -2.404 -0.695 1 45.03 77 ILE A O 1
ATOM 616 N N . ASN A 1 78 ? 12.852 -4.477 -0.782 1 49.44 78 ASN A N 1
ATOM 617 C CA . ASN A 1 78 ? 12.328 -4.258 -2.127 1 49.44 78 ASN A CA 1
ATOM 618 C C . ASN A 1 78 ? 11.055 -3.42 -2.104 1 49.44 78 ASN A C 1
ATOM 620 O O . ASN A 1 78 ? 10.602 -2.939 -3.145 1 49.44 78 ASN A O 1
ATOM 624 N N . PHE A 1 79 ? 10.539 -3.252 -0.905 1 54.03 79 PHE A N 1
ATOM 625 C CA . PHE A 1 79 ? 9.227 -2.613 -0.928 1 54.03 79 PHE A CA 1
ATOM 626 C C . PHE A 1 79 ? 9.234 -1.337 -0.096 1 54.03 79 PHE A C 1
ATOM 628 O O . PHE A 1 79 ? 8.188 -0.714 0.1 1 54.03 79 PHE A O 1
ATOM 635 N N . GLY A 1 80 ? 10.461 -1.095 0.363 1 56.19 80 GLY A N 1
ATOM 636 C CA . GLY A 1 80 ? 10.516 0.115 1.168 1 56.19 80 GLY A CA 1
ATOM 637 C C . GLY A 1 80 ? 10.539 1.384 0.337 1 56.19 80 GLY A C 1
ATOM 638 O O . GLY A 1 80 ? 10.539 1.326 -0.895 1 56.19 80 GLY A O 1
ATOM 639 N N . PRO A 1 81 ? 10.211 2.551 1.037 1 57.44 81 PRO A N 1
ATOM 640 C CA . PRO A 1 81 ? 10.219 3.863 0.387 1 57.44 81 PRO A CA 1
ATOM 641 C C . PRO A 1 81 ? 11.555 4.172 -0.296 1 57.44 81 PRO A C 1
ATOM 643 O O . PRO A 1 81 ? 11.945 5.336 -0.399 1 57.44 81 PRO A O 1
ATOM 646 N N . ASN A 1 82 ? 12.078 3.033 -0.754 1 59.84 82 ASN A N 1
ATOM 647 C CA . ASN A 1 82 ? 13.391 3.297 -1.321 1 59.84 82 ASN A CA 1
ATOM 648 C C . ASN A 1 82 ? 13.305 3.629 -2.809 1 59.84 82 ASN A C 1
ATOM 650 O O . ASN A 1 82 ? 13.883 2.926 -3.641 1 59.84 82 ASN A O 1
ATOM 654 N N . TYR A 1 83 ? 12.484 4.582 -3.084 1 63.59 83 TYR A N 1
ATOM 655 C CA . TYR A 1 83 ? 12.484 5.09 -4.453 1 63.59 83 TYR A CA 1
ATOM 656 C C . TYR A 1 83 ? 12.914 6.551 -4.492 1 63.59 83 TYR A C 1
ATOM 658 O O . TYR A 1 83 ? 12.969 7.219 -3.457 1 63.59 83 TYR A O 1
ATOM 666 N N . ALA A 1 84 ? 13.422 7.031 -5.648 1 67.19 84 ALA A N 1
ATOM 667 C CA . ALA A 1 84 ? 14.023 8.352 -5.84 1 67.19 84 ALA A CA 1
ATOM 668 C C . ALA A 1 84 ? 13.125 9.445 -5.277 1 67.19 84 ALA A C 1
ATOM 670 O O . ALA A 1 84 ? 13.609 10.469 -4.793 1 67.19 84 ALA A O 1
ATOM 671 N N . GLY A 1 85 ? 11.898 9.203 -5.172 1 77.88 85 GLY A N 1
ATOM 672 C CA . GLY A 1 85 ? 11.008 10.258 -4.727 1 77.88 85 GLY A CA 1
ATOM 673 C C . GLY A 1 85 ? 10.641 10.156 -3.256 1 77.88 85 GLY A C 1
ATOM 674 O O . GLY A 1 85 ? 9.906 10.992 -2.732 1 77.88 85 GLY A O 1
ATOM 675 N N . ALA A 1 86 ? 11.375 9.227 -2.6 1 85.25 86 ALA A N 1
ATOM 676 C CA . ALA A 1 86 ? 11.008 9.008 -1.202 1 85.25 86 ALA A CA 1
ATOM 677 C C . ALA A 1 86 ? 12.109 9.477 -0.263 1 85.25 86 ALA A C 1
ATOM 679 O O . ALA A 1 86 ? 13.289 9.203 -0.501 1 85.25 86 ALA A O 1
ATOM 680 N N . THR A 1 87 ? 11.781 10.336 0.647 1 87.88 87 THR A N 1
ATOM 681 C CA . THR A 1 87 ? 12.648 10.734 1.752 1 87.88 87 THR A CA 1
ATOM 682 C C . THR A 1 87 ? 12.133 10.164 3.072 1 87.88 87 THR A C 1
ATOM 684 O O . THR A 1 87 ? 10.93 10.141 3.318 1 87.88 87 THR A O 1
ATOM 687 N N . GLN A 1 88 ? 13.148 9.734 3.934 1 88.44 88 GLN A N 1
ATOM 688 C CA . GLN A 1 88 ? 12.734 9.117 5.191 1 88.44 88 GLN A CA 1
ATOM 689 C C . GLN A 1 88 ? 13.375 9.82 6.383 1 88.44 88 GLN A C 1
ATOM 691 O O . GLN A 1 88 ? 14.547 10.18 6.336 1 88.44 88 GLN A O 1
ATOM 696 N N . ILE A 1 89 ? 12.617 10.055 7.395 1 88.12 89 ILE A N 1
ATOM 697 C CA . ILE A 1 89 ? 13.109 10.469 8.703 1 88.12 89 ILE A CA 1
ATOM 698 C C . ILE A 1 89 ? 12.828 9.375 9.734 1 88.12 89 ILE A C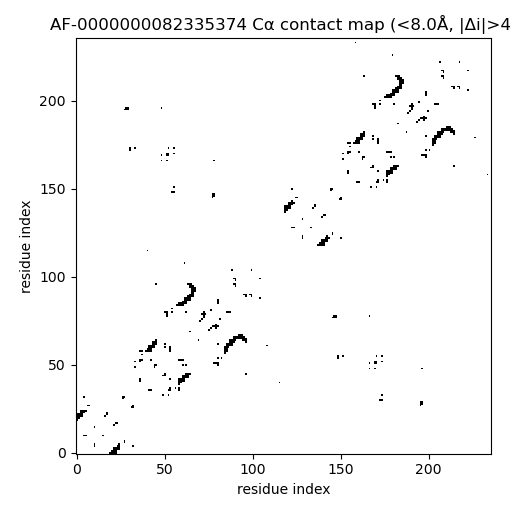 1
ATOM 700 O O . ILE A 1 89 ? 11.695 8.891 9.844 1 88.12 89 ILE A O 1
ATOM 704 N N . PHE A 1 90 ? 13.852 9.023 10.445 1 85.06 90 PHE A N 1
ATOM 705 C CA . PHE A 1 90 ? 13.75 7.922 11.398 1 85.06 90 PHE A CA 1
ATOM 706 C C . PHE A 1 90 ? 14.047 8.406 12.82 1 85.06 90 PHE A C 1
ATOM 708 O O . PHE A 1 90 ? 14.969 9.195 13.031 1 85.06 90 PHE A O 1
ATOM 715 N N . HIS A 1 91 ? 13.133 7.93 13.672 1 85.88 91 HIS A N 1
ATOM 716 C CA . HIS A 1 91 ? 13.469 8.055 15.086 1 85.88 91 HIS A CA 1
ATOM 717 C C . HIS A 1 91 ? 13.906 6.711 15.664 1 85.88 91 HIS A C 1
ATOM 719 O O . HIS A 1 91 ? 13.312 5.676 15.375 1 85.88 91 HIS A O 1
ATOM 725 N N . PRO A 1 92 ? 14.922 6.684 16.5 1 80.62 92 PRO A N 1
ATOM 726 C CA . PRO A 1 92 ? 15.508 5.43 16.969 1 80.62 92 PRO A CA 1
ATOM 727 C C . PRO A 1 92 ? 14.57 4.641 17.875 1 80.62 92 PRO A C 1
ATOM 729 O O . PRO A 1 92 ? 14.68 3.416 17.969 1 80.62 92 PRO A O 1
ATOM 732 N N . ASN A 1 93 ? 13.625 5.367 18.516 1 79.94 93 ASN A N 1
ATOM 733 C CA . ASN A 1 93 ? 12.703 4.66 19.391 1 79.94 93 ASN A CA 1
ATOM 734 C C . ASN A 1 93 ? 11.492 4.133 18.625 1 79.94 93 ASN A C 1
ATOM 736 O O . ASN A 1 93 ? 11.047 4.758 17.656 1 79.94 93 ASN A O 1
ATOM 740 N N . ARG A 1 94 ? 11.047 2.988 19.141 1 70.88 94 ARG A N 1
ATOM 741 C CA . ARG A 1 94 ? 9.844 2.41 18.547 1 70.88 94 ARG A CA 1
ATOM 742 C C . ARG A 1 94 ? 8.641 3.322 18.734 1 70.88 94 ARG A C 1
ATOM 744 O O . ARG A 1 94 ? 8.477 3.922 19.797 1 70.88 94 ARG A O 1
ATOM 751 N N . ASP A 1 95 ? 7.773 3.357 17.766 1 68.31 95 ASP A N 1
ATOM 752 C CA . ASP A 1 95 ? 6.535 4.129 17.797 1 68.31 95 ASP A CA 1
ATOM 753 C C . ASP A 1 95 ? 6.805 5.578 18.203 1 68.31 95 ASP A C 1
ATOM 755 O O . ASP A 1 95 ? 6.039 6.164 18.969 1 68.31 95 ASP A O 1
ATOM 759 N N . ALA A 1 96 ? 7.938 6.078 17.75 1 79.12 96 ALA A N 1
ATOM 760 C CA . ALA A 1 96 ? 8.375 7.355 18.312 1 79.12 96 ALA A CA 1
ATOM 761 C C . ALA A 1 96 ? 8.305 8.461 17.266 1 79.12 96 ALA A C 1
ATOM 763 O O . ALA A 1 96 ? 9.102 9.398 17.281 1 79.12 96 ALA A O 1
ATOM 764 N N . VAL A 1 97 ? 7.359 8.367 16.359 1 87.19 97 VAL A N 1
ATOM 765 C CA . VAL A 1 97 ? 7.215 9.438 15.375 1 87.19 97 VAL A CA 1
ATOM 766 C C . VAL A 1 97 ? 6.934 10.758 16.094 1 87.19 97 VAL A C 1
ATOM 768 O O . VAL A 1 97 ? 7.465 11.805 15.703 1 87.19 97 VAL A O 1
ATOM 771 N N . ALA A 1 98 ? 6.18 10.641 17.125 1 88 98 ALA A N 1
ATOM 772 C CA . ALA A 1 98 ? 5.805 11.828 17.891 1 88 98 ALA A CA 1
ATOM 773 C C . ALA A 1 98 ? 7.027 12.484 18.516 1 88 98 ALA A C 1
ATOM 775 O O . ALA A 1 98 ? 6.98 13.656 18.906 1 88 98 ALA A O 1
ATOM 776 N N . ASP A 1 99 ? 8.141 11.773 18.625 1 90.56 99 ASP A N 1
ATOM 777 C CA . ASP A 1 99 ? 9.336 12.281 19.281 1 90.56 99 ASP A CA 1
ATOM 778 C C . ASP A 1 99 ? 10.281 12.93 18.266 1 90.56 99 ASP A C 1
ATOM 780 O O . ASP A 1 99 ? 11.297 13.516 18.656 1 90.56 99 ASP A O 1
ATOM 784 N N . ILE A 1 100 ? 9.977 12.805 17.047 1 92.38 100 ILE A N 1
ATOM 785 C CA . ILE A 1 100 ? 10.82 13.445 16.047 1 92.38 100 ILE A CA 1
ATOM 786 C C . ILE A 1 100 ? 10.758 14.961 16.219 1 92.38 100 ILE A C 1
ATOM 788 O O . ILE A 1 100 ? 9.68 15.531 16.359 1 92.38 100 ILE A O 1
ATOM 792 N N . ASP A 1 101 ? 11.945 15.578 16.188 1 93.06 101 ASP A N 1
ATOM 793 C CA . ASP A 1 101 ? 12.008 17.031 16.25 1 93.06 101 ASP A CA 1
ATOM 794 C C . ASP A 1 101 ? 11.242 17.672 15.094 1 93.06 101 ASP A C 1
ATOM 796 O O . ASP A 1 101 ? 11.594 17.484 13.93 1 93.06 101 ASP A O 1
ATOM 800 N N . PRO A 1 102 ? 10.227 18.5 15.445 1 94.31 102 PRO A N 1
ATOM 801 C CA . PRO A 1 102 ? 9.445 19.125 14.383 1 94.31 102 PRO A CA 1
ATOM 802 C C . PRO A 1 102 ? 10.297 19.984 13.453 1 94.31 102 PRO A C 1
ATOM 804 O O . PRO A 1 102 ? 9.992 20.109 12.266 1 94.31 102 PRO A O 1
ATOM 807 N N . GLN A 1 103 ? 11.406 20.484 13.945 1 96.06 103 GLN A N 1
ATOM 808 C CA . GLN A 1 103 ? 12.258 21.328 13.117 1 96.06 103 GLN A CA 1
ATOM 809 C C . GLN A 1 103 ? 12.922 20.531 12 1 96.06 103 GLN A C 1
ATOM 811 O O . GLN A 1 103 ? 13.133 21.047 10.898 1 96.06 103 GLN A O 1
ATOM 816 N N . ILE A 1 104 ? 13.188 19.297 12.297 1 95 104 ILE A N 1
ATOM 817 C CA . ILE A 1 104 ? 13.766 18.438 11.273 1 95 104 ILE A CA 1
ATOM 818 C C . ILE A 1 104 ? 12.734 18.172 10.18 1 95 104 ILE A C 1
ATOM 820 O O . ILE A 1 104 ? 13.062 18.219 8.984 1 95 104 ILE A O 1
ATOM 824 N N . ILE A 1 105 ? 11.523 18 10.547 1 95.38 105 ILE A N 1
ATOM 825 C CA . ILE A 1 105 ? 10.445 17.75 9.602 1 95.38 105 ILE A CA 1
ATOM 826 C C . ILE A 1 105 ? 10.219 18.984 8.727 1 95.38 105 ILE A C 1
ATOM 828 O O . ILE A 1 105 ? 10.164 18.875 7.5 1 95.38 105 ILE A O 1
ATOM 832 N N . ILE A 1 106 ? 10.18 20.109 9.312 1 95.88 106 ILE A N 1
ATOM 833 C CA . ILE A 1 106 ? 9.906 21.359 8.617 1 95.88 106 ILE A CA 1
ATOM 834 C C . ILE A 1 106 ? 11.023 21.656 7.625 1 95.88 106 ILE A C 1
ATOM 836 O O . ILE A 1 106 ? 10.766 22 6.469 1 95.88 106 ILE A O 1
ATOM 840 N N . SER A 1 107 ? 12.242 21.5 8.086 1 96.56 107 SER A N 1
ATOM 841 C CA . SER A 1 107 ? 13.383 21.781 7.215 1 96.56 107 SER A CA 1
ATOM 842 C C . SER A 1 107 ? 13.414 20.859 6.012 1 96.56 107 SER A C 1
ATOM 844 O O . SER A 1 107 ? 13.664 21.297 4.887 1 96.56 107 SER A O 1
ATOM 846 N N . THR A 1 108 ? 13.141 19.625 6.27 1 95.12 108 THR A N 1
ATOM 847 C CA . THR A 1 108 ? 13.117 18.641 5.191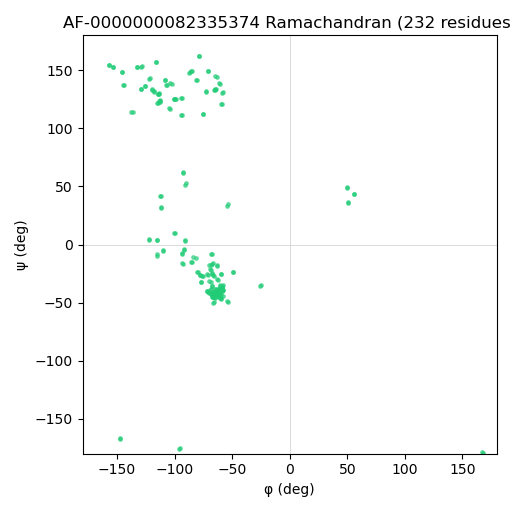 1 95.12 108 THR A CA 1
ATOM 848 C C . THR A 1 108 ? 12 18.953 4.195 1 95.12 108 THR A C 1
ATOM 850 O O . THR A 1 108 ? 12.219 18.922 2.982 1 95.12 108 THR A O 1
ATOM 853 N N . LEU A 1 109 ? 10.844 19.344 4.699 1 94.94 109 LEU A N 1
ATOM 854 C CA . LEU A 1 109 ? 9.695 19.656 3.852 1 94.94 109 LEU A CA 1
ATOM 855 C C . LEU A 1 109 ? 9.969 20.891 3.006 1 94.94 109 LEU A C 1
ATOM 857 O O . LEU A 1 109 ? 9.602 20.938 1.829 1 94.94 109 LEU A O 1
ATOM 861 N N . ARG A 1 110 ? 10.57 21.828 3.609 1 95 110 ARG A N 1
ATOM 862 C CA . ARG A 1 110 ? 10.891 23.047 2.877 1 95 110 ARG A CA 1
ATOM 863 C C . ARG A 1 110 ? 11.789 22.75 1.679 1 95 110 ARG A C 1
ATOM 865 O O . ARG A 1 110 ? 11.562 23.266 0.583 1 95 110 ARG A O 1
ATOM 872 N N . SER A 1 111 ? 12.758 21.922 1.919 1 94.25 111 SER A N 1
ATOM 873 C CA . SER A 1 111 ? 13.664 21.531 0.845 1 94.25 111 SER A CA 1
ATOM 874 C C . SER A 1 111 ? 12.922 20.781 -0.256 1 94.25 111 SER A C 1
ATOM 876 O O . SER A 1 111 ? 13.125 21.047 -1.442 1 94.25 111 SER A O 1
ATOM 878 N N . MET A 1 112 ? 12.047 19.969 0.146 1 93.62 112 MET A N 1
ATOM 879 C CA . MET A 1 112 ? 11.312 19.156 -0.817 1 93.62 112 MET A CA 1
ATOM 880 C C . MET A 1 112 ? 10.352 20.016 -1.638 1 93.62 112 MET A C 1
ATOM 882 O O . MET A 1 112 ? 10.219 19.812 -2.848 1 93.62 112 MET A O 1
ATOM 886 N N . VAL A 1 113 ? 9.703 20.922 -0.996 1 93 113 VAL A N 1
ATOM 887 C CA . VAL A 1 113 ? 8.742 21.797 -1.668 1 93 113 VAL A CA 1
ATOM 888 C C . VAL A 1 113 ? 9.469 22.719 -2.639 1 93 113 VAL A C 1
ATOM 890 O O . VAL A 1 113 ? 8.961 23.016 -3.727 1 93 113 VAL A O 1
ATOM 893 N N . ALA A 1 114 ? 10.633 23.125 -2.275 1 92 114 ALA A N 1
ATOM 894 C CA . ALA A 1 114 ? 11.43 24 -3.145 1 92 114 ALA A CA 1
ATOM 895 C C . ALA A 1 114 ? 11.781 23.281 -4.449 1 92 114 ALA A C 1
ATOM 897 O O . ALA A 1 114 ? 11.828 23.906 -5.512 1 92 114 ALA A O 1
ATOM 898 N N . GLU A 1 115 ? 11.898 22.016 -4.391 1 87.88 115 GLU A N 1
ATOM 899 C CA . GLU A 1 115 ? 12.273 21.219 -5.551 1 87.88 115 GLU A CA 1
ATOM 900 C C . GLU A 1 115 ? 11.07 20.969 -6.465 1 87.88 115 GLU A C 1
ATOM 902 O O . GLU A 1 115 ? 11.234 20.641 -7.641 1 87.88 115 GLU A O 1
ATOM 907 N N . LEU A 1 116 ? 9.883 21.031 -5.941 1 85 116 LEU A N 1
ATOM 908 C CA . LEU A 1 116 ? 8.672 20.844 -6.742 1 85 116 LEU A CA 1
ATOM 909 C C . LEU A 1 116 ? 8.5 22 -7.727 1 85 116 LEU A C 1
ATOM 911 O O . LEU A 1 116 ? 7.941 21.812 -8.812 1 85 116 LEU A O 1
ATOM 915 N N . LYS A 1 117 ? 8.664 23.203 -7.355 1 73.38 117 LYS A N 1
ATOM 916 C CA . LYS A 1 117 ? 8.461 24.438 -8.117 1 73.38 117 LYS A CA 1
ATOM 917 C C . LYS A 1 117 ? 9.492 24.562 -9.234 1 73.38 117 LYS A C 1
ATOM 919 O O . LYS A 1 117 ? 9.32 25.375 -10.148 1 73.38 117 LYS A O 1
ATOM 924 N N . GLN A 1 118 ? 10.492 23.734 -9.32 1 66.75 118 GLN A N 1
ATOM 925 C CA . GLN A 1 118 ? 11.461 23.812 -10.406 1 66.75 118 GLN A CA 1
ATOM 926 C C . GLN A 1 118 ? 11.062 22.891 -11.562 1 66.75 118 GLN A C 1
ATOM 928 O O . GLN A 1 118 ? 11.242 23.234 -12.727 1 66.75 118 GLN A O 1
ATOM 933 N N . MET B 1 1 ? -3.471 -15.773 -18.516 1 93.25 1 MET B N 1
ATOM 934 C CA . MET B 1 1 ? -2.053 -15.672 -18.188 1 93.25 1 MET B CA 1
ATOM 935 C C . MET B 1 1 ? -1.865 -15.344 -16.703 1 93.25 1 MET B C 1
ATOM 937 O O . MET B 1 1 ? -2.604 -14.531 -16.156 1 93.25 1 MET B O 1
ATOM 941 N N . THR B 1 2 ? -0.919 -16.141 -16.156 1 95.5 2 THR B N 1
ATOM 942 C CA . THR B 1 2 ? -0.623 -15.914 -14.742 1 95.5 2 THR B CA 1
ATOM 943 C C . THR B 1 2 ? 0.831 -15.484 -14.562 1 95.5 2 THR B C 1
ATOM 945 O O . THR B 1 2 ? 1.735 -16.062 -15.164 1 95.5 2 THR B O 1
ATOM 948 N N . ILE B 1 3 ? 1.028 -14.43 -13.805 1 97.25 3 ILE B N 1
ATOM 949 C CA . ILE B 1 3 ? 2.365 -13.938 -13.492 1 97.25 3 ILE B CA 1
ATOM 950 C C . ILE B 1 3 ? 2.643 -14.109 -12 1 97.25 3 ILE B C 1
ATOM 952 O O . ILE B 1 3 ? 1.843 -13.688 -11.156 1 97.25 3 ILE B O 1
ATOM 956 N N . VAL B 1 4 ? 3.762 -14.68 -11.672 1 96.69 4 VAL B N 1
ATOM 957 C CA . VAL B 1 4 ? 4.168 -14.852 -10.281 1 96.69 4 VAL B CA 1
ATOM 958 C C . VAL B 1 4 ? 5.168 -13.758 -9.898 1 96.69 4 VAL B C 1
ATOM 960 O O . VAL B 1 4 ? 6.184 -13.578 -10.578 1 96.69 4 VAL B O 1
ATOM 963 N N . ILE B 1 5 ? 4.848 -13.062 -8.859 1 94.44 5 ILE B N 1
ATOM 964 C CA . ILE B 1 5 ? 5.73 -12.023 -8.352 1 94.44 5 ILE B CA 1
ATOM 965 C C . ILE B 1 5 ? 6.105 -12.312 -6.902 1 94.44 5 ILE B C 1
ATOM 967 O O . ILE B 1 5 ? 5.297 -12.852 -6.145 1 94.44 5 ILE B O 1
ATOM 971 N N . GLY B 1 6 ? 7.352 -12.016 -6.508 1 89.06 6 GLY B N 1
ATOM 972 C CA . GLY B 1 6 ? 7.82 -12.219 -5.148 1 89.06 6 GLY B CA 1
ATOM 973 C C . GLY B 1 6 ? 9.328 -12.109 -5.012 1 89.06 6 GLY B C 1
ATOM 974 O O . GLY B 1 6 ? 10.023 -11.773 -5.973 1 89.06 6 GLY B O 1
ATOM 975 N N . GLU B 1 7 ? 9.703 -12.312 -3.828 1 85 7 GLU B N 1
ATOM 976 C CA . GLU B 1 7 ? 11.141 -12.312 -3.594 1 85 7 GLU B CA 1
ATOM 977 C C . GLU B 1 7 ? 11.828 -13.414 -4.395 1 85 7 GLU B C 1
ATOM 979 O O . GLU B 1 7 ? 11.336 -14.547 -4.449 1 85 7 GLU B O 1
ATOM 984 N N . LYS B 1 8 ? 12.883 -12.984 -4.871 1 85.94 8 LYS B N 1
ATOM 985 C CA . LYS B 1 8 ? 13.609 -13.891 -5.754 1 85.94 8 LYS B CA 1
ATOM 986 C C . LYS B 1 8 ? 13.875 -15.234 -5.078 1 85.94 8 LYS B C 1
ATOM 988 O O . LYS B 1 8 ? 13.617 -16.281 -5.656 1 85.94 8 LYS B O 1
ATOM 993 N N . GLN B 1 9 ? 14.383 -15.18 -3.869 1 86.94 9 GLN B N 1
ATOM 994 C CA . GLN B 1 9 ? 14.75 -16.391 -3.152 1 86.94 9 GLN B CA 1
ATOM 995 C C . GLN B 1 9 ? 13.539 -17.281 -2.926 1 86.94 9 GLN B C 1
ATOM 997 O O . GLN B 1 9 ? 13.625 -18.516 -3.062 1 86.94 9 GLN B O 1
ATOM 1002 N N . LYS B 1 10 ? 12.484 -16.734 -2.658 1 87.69 10 LYS B N 1
ATOM 1003 C CA . LYS B 1 10 ? 11.266 -17.5 -2.414 1 87.69 10 LYS B CA 1
ATOM 1004 C C . LYS B 1 10 ? 10.734 -18.109 -3.705 1 87.69 10 LYS B C 1
ATOM 1006 O O . LYS B 1 10 ? 10.281 -19.266 -3.709 1 87.69 10 LYS B O 1
ATOM 1011 N N . ILE B 1 11 ? 10.789 -17.406 -4.762 1 92.19 11 ILE B N 1
ATOM 1012 C CA . ILE B 1 11 ? 10.312 -17.906 -6.051 1 92.19 11 ILE B CA 1
ATOM 1013 C C . ILE B 1 11 ? 11.195 -19.062 -6.508 1 92.19 11 ILE B C 1
ATOM 1015 O O . ILE B 1 11 ? 10.688 -20.078 -7 1 92.19 11 ILE B O 1
ATOM 1019 N N . GLN B 1 12 ? 12.445 -18.859 -6.305 1 91.62 12 GLN B N 1
ATOM 1020 C CA . GLN B 1 12 ? 13.375 -19.906 -6.703 1 91.62 12 GLN B CA 1
ATOM 1021 C C . GLN B 1 12 ? 13.086 -21.203 -5.957 1 91.62 12 GLN B C 1
ATOM 1023 O O . GLN B 1 12 ? 13.172 -22.297 -6.531 1 91.62 12 GLN B O 1
ATOM 1028 N N . ALA B 1 13 ? 12.703 -21.094 -4.773 1 93 13 ALA B N 1
ATOM 1029 C CA . ALA B 1 13 ? 12.438 -22.25 -3.928 1 93 13 ALA B CA 1
ATOM 1030 C C . ALA B 1 13 ? 11.203 -23.016 -4.414 1 93 13 ALA B C 1
ATOM 1032 O O . ALA B 1 13 ? 11.031 -24.188 -4.098 1 93 13 ALA B O 1
ATOM 1033 N N . LEU B 1 14 ? 10.359 -22.438 -5.211 1 92.88 14 LEU B N 1
ATOM 1034 C CA . LEU B 1 14 ? 9.117 -23.047 -5.664 1 92.88 14 LEU B CA 1
ATOM 1035 C C . LEU B 1 14 ? 9.352 -23.906 -6.895 1 92.88 14 LEU B C 1
ATOM 1037 O O . LEU B 1 14 ? 8.5 -24.719 -7.266 1 92.88 14 LEU B O 1
ATOM 1041 N N . ASN B 1 15 ? 10.453 -23.797 -7.566 1 94.31 15 ASN B N 1
ATOM 1042 C CA . ASN B 1 15 ? 10.797 -24.578 -8.75 1 94.31 15 ASN B CA 1
ATOM 1043 C C . ASN B 1 15 ? 9.664 -24.562 -9.773 1 94.31 15 ASN B C 1
ATOM 1045 O O . ASN B 1 15 ? 9.266 -25.609 -10.289 1 94.31 15 ASN B O 1
ATOM 1049 N N . ILE B 1 16 ? 9.203 -23.453 -10.031 1 94.88 16 ILE B N 1
ATOM 1050 C CA . ILE B 1 16 ? 8.109 -23.281 -10.984 1 94.88 16 ILE B CA 1
ATOM 1051 C C . ILE B 1 16 ? 8.633 -23.5 -12.398 1 94.88 16 ILE B C 1
ATOM 1053 O O . ILE B 1 16 ? 9.664 -22.938 -12.781 1 94.88 16 ILE B O 1
ATOM 1057 N N . LEU B 1 17 ? 7.93 -24.312 -13.18 1 95.69 17 LEU B N 1
ATOM 1058 C CA . LEU B 1 17 ? 8.18 -24.453 -14.609 1 95.69 17 LEU B CA 1
ATOM 1059 C C . LEU B 1 17 ? 7.293 -23.516 -15.414 1 95.69 17 LEU B C 1
ATOM 1061 O O . LEU B 1 17 ? 6.074 -23.688 -15.461 1 95.69 17 LEU B O 1
ATOM 1065 N N . GLU B 1 18 ? 7.965 -22.562 -15.984 1 96.06 18 GLU B N 1
ATOM 1066 C CA . GLU B 1 18 ? 7.211 -21.594 -16.766 1 96.06 18 GLU B CA 1
ATOM 1067 C C . GLU B 1 18 ? 6.684 -22.203 -18.062 1 96.06 18 GLU B C 1
ATOM 1069 O O . GLU B 1 18 ? 7.246 -23.188 -18.562 1 96.06 18 GLU B O 1
ATOM 1074 N N . ASN B 1 19 ? 5.527 -21.672 -18.5 1 96.62 19 ASN B N 1
ATOM 1075 C CA . ASN B 1 19 ? 4.934 -21.984 -19.797 1 96.62 19 ASN B CA 1
ATOM 1076 C C . ASN B 1 19 ? 4.18 -20.797 -20.375 1 96.62 19 ASN B C 1
ATOM 1078 O O . ASN B 1 19 ? 4.422 -19.656 -20 1 96.62 19 ASN B O 1
ATOM 1082 N N . ASP B 1 20 ? 3.402 -21.078 -21.375 1 95.44 20 ASP B N 1
ATOM 1083 C CA . ASP B 1 20 ? 2.734 -19.984 -22.094 1 95.44 20 ASP B CA 1
ATOM 1084 C C . ASP B 1 20 ? 1.7 -19.297 -21.203 1 95.44 20 ASP B C 1
ATOM 1086 O O . ASP B 1 20 ? 1.292 -18.172 -21.469 1 95.44 20 ASP B O 1
ATOM 1090 N N . ARG B 1 21 ? 1.334 -19.922 -20.156 1 95.44 21 ARG B N 1
ATOM 1091 C CA . ARG B 1 21 ? 0.247 -19.391 -19.344 1 95.44 21 ARG B CA 1
ATOM 1092 C C . ARG B 1 21 ? 0.746 -18.984 -17.953 1 95.44 21 ARG B C 1
ATOM 1094 O O . ARG B 1 21 ? -0.017 -18.469 -17.141 1 95.44 21 ARG B O 1
ATOM 1101 N N . LEU B 1 22 ? 1.976 -19.328 -17.609 1 96.5 22 LEU B N 1
ATOM 1102 C CA . LEU B 1 22 ? 2.557 -19.078 -16.297 1 96.5 22 LEU B CA 1
ATOM 1103 C C . LEU B 1 22 ? 3.982 -18.547 -16.422 1 96.5 22 LEU B C 1
ATOM 1105 O O . LEU B 1 22 ? 4.879 -19.266 -16.875 1 96.5 22 LEU B O 1
ATOM 1109 N N . ILE B 1 23 ? 4.188 -17.266 -16 1 96.81 23 ILE B N 1
ATOM 1110 C CA . ILE B 1 23 ? 5.52 -16.688 -16.094 1 96.81 23 ILE B CA 1
ATOM 1111 C C . ILE B 1 23 ? 5.934 -16.109 -14.75 1 96.81 23 ILE B C 1
ATOM 1113 O O . ILE B 1 23 ? 5.082 -15.711 -13.953 1 96.81 23 ILE B O 1
ATOM 1117 N N . ILE B 1 24 ? 7.227 -16.078 -14.562 1 96.12 24 ILE B N 1
ATOM 1118 C CA . ILE B 1 24 ? 7.805 -15.477 -13.367 1 96.12 24 ILE B CA 1
ATOM 1119 C C . ILE B 1 24 ? 8.312 -14.078 -13.672 1 96.12 24 ILE B C 1
ATOM 1121 O O . ILE B 1 24 ? 9.031 -13.867 -14.656 1 96.12 24 ILE B O 1
ATOM 1125 N N . ASN B 1 25 ? 7.797 -13.148 -12.867 1 93.69 25 ASN B N 1
ATOM 1126 C CA . ASN B 1 25 ? 8.305 -11.789 -13.016 1 93.69 25 ASN B CA 1
ATOM 1127 C C . ASN B 1 25 ? 9.781 -11.703 -12.641 1 93.69 25 ASN B C 1
ATOM 1129 O O . ASN B 1 25 ? 10.188 -12.148 -11.57 1 93.69 25 ASN B O 1
ATOM 1133 N N . ARG B 1 26 ? 10.562 -11.07 -13.453 1 90.56 26 ARG B N 1
ATOM 1134 C CA . ARG B 1 26 ? 12 -11 -13.211 1 90.56 26 ARG B CA 1
ATOM 1135 C C . ARG B 1 26 ? 12.422 -9.586 -12.828 1 90.56 26 ARG B C 1
ATOM 1137 O O . ARG B 1 26 ? 13.586 -9.344 -12.5 1 90.56 26 ARG B O 1
ATOM 1144 N N . ILE B 1 27 ? 11.469 -8.703 -12.891 1 84.19 27 ILE B N 1
ATOM 1145 C CA . ILE B 1 27 ? 11.758 -7.34 -12.461 1 84.19 27 ILE B CA 1
ATOM 1146 C C . ILE B 1 27 ? 11.812 -7.281 -10.938 1 84.19 27 ILE B C 1
ATOM 1148 O O . ILE B 1 27 ? 10.812 -7.551 -10.266 1 84.19 27 ILE B O 1
ATOM 1152 N N . GLU B 1 28 ? 13.023 -7.031 -10.43 1 80.81 28 GLU B N 1
ATOM 1153 C CA . GLU B 1 28 ? 13.188 -7.016 -8.984 1 80.81 28 GLU B CA 1
ATOM 1154 C C . GLU B 1 28 ? 13.031 -5.602 -8.422 1 80.81 28 GLU B C 1
ATOM 1156 O O . GLU B 1 28 ? 13.984 -5.02 -7.91 1 80.81 28 GLU B O 1
ATOM 1161 N N . SER B 1 29 ? 11.938 -5.031 -8.57 1 82.44 29 SER B N 1
ATOM 1162 C CA . SER B 1 29 ? 11.648 -3.721 -7.992 1 82.44 29 SER B CA 1
ATOM 1163 C C . SER B 1 29 ? 10.188 -3.619 -7.566 1 82.44 29 SER B C 1
ATOM 1165 O O . SER B 1 29 ? 9.312 -4.258 -8.156 1 82.44 29 SER B O 1
ATOM 1167 N N . PHE B 1 30 ? 10.008 -2.912 -6.625 1 86 30 PHE B N 1
ATOM 1168 C CA . PHE B 1 30 ? 8.648 -2.678 -6.152 1 86 30 PHE B CA 1
ATOM 1169 C C . PHE B 1 30 ? 7.809 -1.998 -7.23 1 86 30 PHE B C 1
ATOM 1171 O O . PHE B 1 30 ? 6.645 -2.354 -7.434 1 86 30 PHE B O 1
ATOM 1178 N N . HIS B 1 31 ? 8.406 -1.049 -7.926 1 86.06 31 HIS B N 1
ATOM 1179 C CA . HIS B 1 31 ? 7.68 -0.341 -8.969 1 86.06 31 HIS B CA 1
ATOM 1180 C C . HIS B 1 31 ? 7.293 -1.284 -10.109 1 86.06 31 HIS B C 1
ATOM 1182 O O . HIS B 1 31 ? 6.207 -1.161 -10.68 1 86.06 31 HIS B O 1
ATOM 1188 N N . GLY B 1 32 ? 8.258 -2.156 -10.336 1 89.25 32 GLY B N 1
ATOM 1189 C CA . GLY B 1 32 ? 7.918 -3.168 -11.32 1 89.25 32 GLY B CA 1
ATOM 1190 C C . GLY B 1 32 ? 6.734 -4.027 -10.914 1 89.25 32 GLY B C 1
ATOM 1191 O O . GLY B 1 32 ? 5.852 -4.301 -11.727 1 89.25 32 GLY B O 1
ATOM 1192 N N . ALA B 1 33 ? 6.723 -4.41 -9.664 1 92.25 33 ALA B N 1
ATOM 1193 C CA . ALA B 1 33 ? 5.605 -5.184 -9.133 1 92.25 33 ALA B CA 1
ATOM 1194 C C . ALA B 1 33 ? 4.301 -4.395 -9.219 1 92.25 33 ALA B C 1
ATOM 1196 O O . ALA B 1 33 ? 3.271 -4.926 -9.633 1 92.25 33 ALA B O 1
ATOM 1197 N N . CYS B 1 34 ? 4.348 -3.146 -8.906 1 93.06 34 CYS B N 1
ATOM 1198 C CA . CYS B 1 34 ? 3.164 -2.295 -8.953 1 93.06 34 CYS B CA 1
ATOM 1199 C C . CYS B 1 34 ? 2.619 -2.199 -10.375 1 93.06 34 CYS B C 1
ATOM 1201 O O . CYS B 1 34 ? 1.405 -2.229 -10.586 1 93.06 34 CYS B O 1
ATOM 1203 N N . ALA B 1 35 ? 3.521 -2.049 -11.312 1 94.25 35 ALA B N 1
ATOM 1204 C CA . ALA B 1 35 ? 3.1 -1.968 -12.711 1 94.25 35 ALA B CA 1
ATOM 1205 C C . ALA B 1 35 ? 2.377 -3.242 -13.141 1 94.25 35 ALA B C 1
ATOM 1207 O O . ALA B 1 35 ? 1.349 -3.182 -13.812 1 94.25 35 ALA B O 1
ATOM 1208 N N . ILE B 1 36 ? 2.936 -4.332 -12.695 1 96.19 36 ILE B N 1
ATOM 1209 C CA . ILE B 1 36 ? 2.328 -5.613 -13.031 1 96.19 36 ILE B CA 1
ATOM 1210 C C . ILE B 1 36 ? 0.95 -5.719 -12.383 1 96.19 36 ILE B C 1
ATOM 1212 O O . ILE B 1 36 ? -0.018 -6.125 -13.031 1 96.19 36 ILE B O 1
ATOM 1216 N N . ILE B 1 37 ? 0.827 -5.352 -11.141 1 96.12 37 ILE B N 1
ATOM 1217 C CA . ILE B 1 37 ? -0.447 -5.367 -10.43 1 96.12 37 ILE B CA 1
ATOM 1218 C C . ILE B 1 37 ? -1.445 -4.457 -11.141 1 96.12 37 ILE B C 1
ATOM 1220 O O . ILE B 1 37 ? -2.582 -4.855 -11.398 1 96.12 37 ILE B O 1
ATOM 1224 N N . GLU B 1 38 ? -1.028 -3.275 -11.492 1 96 38 GLU B N 1
ATOM 1225 C CA . GLU B 1 38 ? -1.893 -2.305 -12.156 1 96 38 GLU B CA 1
ATOM 1226 C C . GLU B 1 38 ? -2.451 -2.863 -13.461 1 96 38 GLU B C 1
ATOM 1228 O O . GLU B 1 38 ? -3.611 -2.623 -13.797 1 96 38 GLU B O 1
ATOM 1233 N N . LEU B 1 39 ? -1.682 -3.627 -14.117 1 96.62 39 LEU B N 1
ATOM 1234 C CA . LEU B 1 39 ? -2.059 -4.109 -15.445 1 96.62 39 LEU B CA 1
ATOM 1235 C C . LEU B 1 39 ? -2.775 -5.449 -15.352 1 96.62 39 LEU B C 1
ATOM 1237 O O . LEU B 1 39 ? -3.246 -5.98 -16.359 1 96.62 39 LEU B O 1
ATOM 1241 N N . SER B 1 40 ? -2.91 -6.051 -14.242 1 96.5 40 SER B N 1
ATOM 1242 C CA . SER B 1 40 ? -3.535 -7.355 -14.047 1 96.5 40 SER B CA 1
ATOM 1243 C C . SER B 1 40 ? -5.047 -7.23 -13.906 1 96.5 40 SER B C 1
ATOM 1245 O O . SER B 1 40 ? -5.547 -6.215 -13.422 1 96.5 40 SER B O 1
ATOM 1247 N N . ASP B 1 41 ? -5.762 -8.258 -14.344 1 96 41 ASP B N 1
ATOM 1248 C CA . ASP B 1 41 ? -7.211 -8.289 -14.172 1 96 41 ASP B CA 1
ATOM 1249 C C . ASP B 1 41 ? -7.586 -8.68 -12.742 1 96 41 ASP B C 1
ATOM 1251 O O . ASP B 1 41 ? -8.656 -8.297 -12.25 1 96 41 ASP B O 1
ATOM 1255 N N . MET B 1 42 ? -6.727 -9.414 -12.078 1 96.44 42 MET B N 1
ATOM 1256 C CA . MET B 1 42 ? -6.965 -9.859 -10.711 1 96.44 42 MET B CA 1
ATOM 1257 C C . MET B 1 42 ? -5.652 -10.172 -10.008 1 96.44 42 MET B C 1
ATOM 1259 O O . MET B 1 42 ? -4.66 -10.508 -10.648 1 96.44 42 MET B O 1
ATOM 1263 N N . VAL B 1 43 ? -5.688 -10.07 -8.672 1 96.81 43 VAL B N 1
ATOM 1264 C CA . VAL B 1 43 ? -4.492 -10.289 -7.863 1 96.81 43 VAL B CA 1
ATOM 1265 C C . VAL B 1 43 ? -4.801 -11.289 -6.75 1 96.81 43 VAL B C 1
ATOM 1267 O O . VAL B 1 43 ? -5.855 -11.219 -6.117 1 96.81 43 VAL B O 1
ATOM 1270 N N . VAL B 1 44 ? -3.906 -12.273 -6.555 1 96.44 44 VAL B N 1
ATOM 1271 C CA . VAL B 1 44 ? -3.93 -13.164 -5.398 1 96.44 44 VAL B CA 1
ATOM 1272 C C . VAL B 1 44 ? -2.682 -12.938 -4.547 1 96.44 44 VAL B C 1
ATOM 1274 O O . VAL B 1 44 ? -1.558 -13.078 -5.035 1 96.44 44 VAL B O 1
ATOM 1277 N N . THR B 1 45 ? -2.891 -12.586 -3.279 1 93.56 45 THR B N 1
ATOM 1278 C CA . THR B 1 45 ? -1.698 -12.234 -2.518 1 93.56 45 THR B CA 1
ATOM 1279 C C . THR B 1 45 ? -1.912 -12.484 -1.028 1 93.56 45 THR B C 1
ATOM 1281 O O . THR B 1 45 ? -3.047 -12.477 -0.548 1 93.56 45 THR B O 1
ATOM 1284 N N . SER B 1 46 ? -0.826 -12.742 -0.37 1 89.31 46 SER B N 1
ATOM 1285 C CA . SER B 1 46 ? -0.808 -12.797 1.088 1 89.31 46 SER B CA 1
ATOM 1286 C C . SER B 1 46 ? 0.07 -11.695 1.672 1 89.31 46 SER B C 1
ATOM 1288 O O . SER B 1 46 ? 0.282 -11.641 2.885 1 89.31 46 SER B O 1
ATOM 1290 N N . GLU B 1 47 ? 0.56 -10.891 0.778 1 86.38 47 GLU B N 1
ATOM 1291 C CA . GLU B 1 47 ? 1.455 -9.812 1.186 1 86.38 47 GLU B CA 1
ATOM 1292 C C . GLU B 1 47 ? 0.688 -8.508 1.408 1 86.38 47 GLU B C 1
ATOM 1294 O O . GLU B 1 47 ? 0.024 -8.008 0.498 1 86.38 47 GLU B O 1
ATOM 1299 N N . THR B 1 48 ? 0.861 -7.93 2.568 1 82.88 48 THR B N 1
ATOM 1300 C CA . THR B 1 48 ? 0.067 -6.773 2.963 1 82.88 48 THR B CA 1
ATOM 1301 C C . THR B 1 48 ? 0.35 -5.586 2.049 1 82.88 48 THR B C 1
ATOM 1303 O O . THR B 1 48 ? -0.565 -4.844 1.682 1 82.88 48 THR B O 1
ATOM 1306 N N . SER B 1 49 ? 1.611 -5.418 1.694 1 86.19 49 SER B N 1
ATOM 1307 C CA . SER B 1 49 ? 1.934 -4.309 0.799 1 86.19 49 SER B CA 1
ATOM 1308 C C . SER B 1 49 ? 1.173 -4.426 -0.518 1 86.19 49 SER B C 1
ATOM 1310 O O . SER B 1 49 ? 0.635 -3.434 -1.018 1 86.19 49 SER B O 1
ATOM 1312 N N . PHE B 1 50 ? 1.044 -5.57 -1.042 1 90.5 50 PHE B N 1
ATOM 1313 C CA . PHE B 1 50 ? 0.367 -5.762 -2.32 1 90.5 50 PHE B CA 1
ATOM 1314 C C . PHE B 1 50 ? -1.144 -5.66 -2.152 1 90.5 50 PHE B C 1
ATOM 1316 O O . PHE B 1 50 ? -1.85 -5.254 -3.08 1 90.5 50 PHE B O 1
ATOM 1323 N N . VAL B 1 51 ? -1.634 -5.965 -0.985 1 89.25 51 VAL B N 1
ATOM 1324 C CA . VAL B 1 51 ? -3.045 -5.727 -0.702 1 89.25 51 VAL B CA 1
ATOM 1325 C C . VAL B 1 51 ? -3.355 -4.238 -0.834 1 89.25 51 VAL B C 1
ATOM 1327 O O . VAL B 1 51 ? -4.309 -3.854 -1.52 1 89.25 51 VAL B O 1
ATOM 1330 N N . HIS B 1 52 ? -2.525 -3.443 -0.274 1 87.44 52 HIS B N 1
ATOM 1331 C CA . HIS B 1 52 ? -2.74 -2.002 -0.315 1 87.44 52 HIS B CA 1
ATOM 1332 C C . HIS B 1 52 ? -2.594 -1.463 -1.734 1 87.44 52 HIS B C 1
ATOM 1334 O O . HIS B 1 52 ? -3.377 -0.614 -2.164 1 87.44 52 HIS B O 1
ATOM 1340 N N . VAL B 1 53 ? -1.582 -1.941 -2.404 1 91.25 53 VAL B N 1
ATOM 1341 C CA . VAL B 1 53 ? -1.357 -1.52 -3.783 1 91.25 53 VAL B CA 1
ATOM 1342 C C . VAL B 1 53 ? -2.547 -1.929 -4.648 1 91.25 53 VAL B C 1
ATOM 1344 O O . VAL B 1 53 ? -3.041 -1.133 -5.453 1 91.25 53 VAL B O 1
ATOM 1347 N N . SER B 1 54 ? -3.01 -3.102 -4.496 1 93.25 54 SER B N 1
ATOM 1348 C CA . SER B 1 54 ? -4.148 -3.604 -5.258 1 93.25 54 SER B CA 1
ATOM 1349 C C . SER B 1 54 ? -5.406 -2.789 -4.969 1 93.25 54 SER B C 1
ATOM 1351 O O . SER B 1 54 ? -6.188 -2.5 -5.879 1 93.25 54 SER B O 1
ATOM 1353 N N . ASN B 1 55 ? -5.57 -2.469 -3.752 1 89 55 ASN B N 1
ATOM 1354 C CA . ASN B 1 55 ? -6.688 -1.613 -3.369 1 89 55 ASN B CA 1
ATOM 1355 C C . ASN B 1 55 ? -6.598 -0.243 -4.035 1 89 55 ASN B C 1
ATOM 1357 O O . ASN B 1 55 ? -7.594 0.267 -4.551 1 89 55 ASN B O 1
ATOM 1361 N N . ALA B 1 56 ? -5.453 0.278 -4.023 1 90.5 56 ALA B N 1
ATOM 1362 C CA . ALA B 1 56 ? -5.223 1.588 -4.629 1 90.5 56 ALA B CA 1
ATOM 1363 C C . ALA B 1 56 ? -5.617 1.589 -6.105 1 90.5 56 ALA B C 1
ATOM 1365 O O . ALA B 1 56 ? -6.207 2.555 -6.594 1 90.5 56 ALA B O 1
ATOM 1366 N N . PHE B 1 57 ? -5.301 0.48 -6.734 1 93.31 57 PHE B N 1
ATOM 1367 C CA . PHE B 1 57 ? -5.598 0.369 -8.156 1 93.31 57 PHE B CA 1
ATOM 1368 C C . PHE B 1 57 ? -6.984 -0.229 -8.375 1 93.31 57 PHE B C 1
ATOM 1370 O O . PHE B 1 57 ? -7.379 -0.494 -9.516 1 93.31 57 PHE B O 1
ATOM 1377 N N . ARG B 1 58 ? -7.738 -0.496 -7.324 1 90.69 58 ARG B N 1
ATOM 1378 C CA . ARG B 1 58 ? -9.086 -1.053 -7.363 1 90.69 58 ARG B CA 1
ATOM 1379 C C . ARG B 1 58 ? -9.117 -2.371 -8.125 1 90.69 58 ARG B C 1
ATOM 1381 O O . ARG B 1 58 ? -10.008 -2.598 -8.953 1 90.69 58 ARG B O 1
ATOM 1388 N N . LYS B 1 59 ? -8.125 -3.168 -7.836 1 93.44 59 LYS B N 1
ATOM 1389 C CA . LYS B 1 59 ? -8.047 -4.473 -8.492 1 93.44 59 LYS B CA 1
ATOM 1390 C C . LYS B 1 59 ? -8.969 -5.484 -7.809 1 93.44 59 LYS B C 1
ATOM 1392 O O . LYS B 1 59 ? -9.156 -5.434 -6.59 1 93.44 59 LYS B O 1
ATOM 1397 N N . ARG B 1 60 ? -9.625 -6.375 -8.656 1 93.5 60 ARG B N 1
ATOM 1398 C CA . ARG B 1 60 ? -10.172 -7.586 -8.047 1 93.5 60 ARG B CA 1
ATOM 1399 C C . ARG B 1 60 ? -9.086 -8.398 -7.359 1 93.5 60 ARG B C 1
ATOM 1401 O O . ARG B 1 60 ? -8.023 -8.641 -7.941 1 93.5 60 ARG B O 1
ATOM 1408 N N . MET B 1 61 ? -9.367 -8.781 -6.074 1 94.94 61 MET B N 1
ATOM 1409 C CA . MET B 1 61 ? -8.266 -9.367 -5.312 1 94.94 61 MET B CA 1
ATOM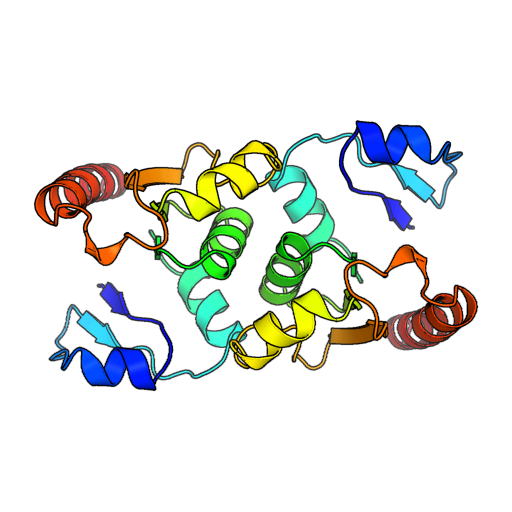 1410 C C . MET B 1 61 ? -8.766 -10.477 -4.398 1 94.94 61 MET B C 1
ATOM 1412 O O . MET B 1 61 ? -9.836 -10.359 -3.795 1 94.94 61 MET B O 1
ATOM 1416 N N . LEU B 1 62 ? -8.047 -11.523 -4.355 1 95 62 LEU B N 1
ATOM 1417 C CA . LEU B 1 62 ? -8.141 -12.539 -3.307 1 95 62 LEU B CA 1
ATOM 1418 C C . LEU B 1 62 ? -6.98 -12.414 -2.326 1 95 62 LEU B C 1
ATOM 1420 O O . LEU B 1 62 ? -5.824 -12.625 -2.701 1 95 62 LEU B O 1
ATOM 1424 N N . CYS B 1 63 ? -7.277 -12.133 -1.134 1 92.19 63 CYS B N 1
ATOM 1425 C CA . CYS B 1 63 ? -6.242 -11.992 -0.115 1 92.19 63 CYS B CA 1
ATOM 1426 C C . CYS B 1 63 ? -6.25 -13.18 0.84 1 92.19 63 CYS B C 1
ATOM 1428 O O . CYS B 1 63 ? -7.312 -13.609 1.293 1 92.19 63 CYS B O 1
ATOM 1430 N N . LEU B 1 64 ? -5.086 -13.656 1.164 1 91.38 64 LEU B N 1
ATOM 1431 C CA . LEU B 1 64 ? -4.902 -14.781 2.07 1 91.38 64 LEU B CA 1
ATOM 1432 C C . LEU B 1 64 ? -4.23 -14.336 3.365 1 91.38 64 LEU B C 1
ATOM 1434 O O . LEU B 1 64 ? -3.141 -13.766 3.34 1 91.38 64 LEU B O 1
ATOM 1438 N N . TYR B 1 65 ? -4.914 -14.617 4.488 1 83.75 65 TYR B N 1
ATOM 1439 C CA . TYR B 1 65 ? -4.367 -14.133 5.754 1 83.75 65 TYR B CA 1
ATOM 1440 C C . TYR B 1 65 ? -4.355 -15.234 6.801 1 83.75 65 TYR B C 1
ATOM 1442 O O . TYR B 1 65 ? -5.191 -16.141 6.77 1 83.75 65 TYR B O 1
ATOM 1450 N N . GLY B 1 66 ? -3.387 -14.984 7.645 1 80.81 66 GLY B N 1
ATOM 1451 C CA . GLY B 1 66 ? -3.484 -15.641 8.938 1 80.81 66 GLY B CA 1
ATOM 1452 C C . GLY B 1 66 ? -4.109 -14.766 10.008 1 80.81 66 GLY B C 1
ATOM 1453 O O . GLY B 1 66 ? -4.66 -13.711 9.703 1 80.81 66 GLY B O 1
ATOM 1454 N N . SER B 1 67 ? -4.223 -15.141 11.281 1 68.81 67 SER B N 1
ATOM 1455 C CA . SER B 1 67 ? -4.918 -14.43 12.352 1 68.81 67 SER B CA 1
ATOM 1456 C C . SER B 1 67 ? -4.199 -13.133 12.711 1 68.81 67 SER B C 1
ATOM 1458 O O . SER B 1 67 ? -4.789 -12.242 13.328 1 68.81 67 SER B O 1
ATOM 1460 N N . GLU B 1 68 ? -2.939 -13.016 12.414 1 64.62 68 GLU B N 1
ATOM 1461 C CA . GLU B 1 68 ? -2.172 -11.836 12.805 1 64.62 68 GLU B CA 1
ATOM 1462 C C . GLU B 1 68 ? -2.678 -10.586 12.094 1 64.62 68 GLU B C 1
ATOM 1464 O O . GLU B 1 68 ? -2.492 -9.469 12.578 1 64.62 68 GLU B O 1
ATOM 1469 N N . HIS B 1 69 ? -3.221 -10.789 11.008 1 60.59 69 HIS B N 1
ATOM 1470 C CA . HIS B 1 69 ? -3.555 -9.641 10.172 1 60.59 69 HIS B CA 1
ATOM 1471 C C . HIS B 1 69 ? -4.984 -9.172 10.43 1 60.59 69 HIS B C 1
ATOM 1473 O O . HIS B 1 69 ? -5.359 -8.062 10.039 1 60.59 69 HIS B O 1
ATOM 1479 N N . MET B 1 70 ? -5.762 -9.961 11.023 1 57.25 70 MET B N 1
ATOM 1480 C CA . MET B 1 70 ? -7.137 -9.578 11.312 1 57.25 70 MET B CA 1
ATOM 1481 C C . MET B 1 70 ? -7.18 -8.32 12.18 1 57.25 70 MET B C 1
ATOM 1483 O O . MET B 1 70 ? -8.039 -7.457 11.984 1 57.25 70 MET B O 1
ATOM 1487 N N . GLU B 1 71 ? -6.246 -8.305 13.008 1 53.91 71 GLU B N 1
ATOM 1488 C CA . GLU B 1 71 ? -6.227 -7.141 13.891 1 53.91 71 GLU B CA 1
ATOM 1489 C C . GLU B 1 71 ? -5.926 -5.863 13.117 1 53.91 71 GLU B C 1
ATOM 1491 O O . GLU B 1 71 ? -6.492 -4.809 13.406 1 53.91 71 GLU B O 1
ATOM 1496 N N . GLU B 1 72 ? -5.004 -6.008 12.25 1 55.06 72 GLU B N 1
ATOM 1497 C CA . GLU B 1 72 ? -4.629 -4.836 11.469 1 55.06 72 GLU B CA 1
ATOM 1498 C C . GLU B 1 72 ? -5.801 -4.324 10.633 1 55.06 72 GLU B C 1
ATOM 1500 O O . GLU B 1 72 ? -6.004 -3.115 10.508 1 55.06 72 GLU B O 1
ATOM 1505 N N . PHE B 1 73 ? -6.508 -5.336 10.125 1 55.72 73 PHE B N 1
ATOM 1506 C CA . PHE B 1 73 ? -7.641 -4.953 9.289 1 55.72 73 PHE B CA 1
ATOM 1507 C C . PHE B 1 73 ? -8.812 -4.488 10.141 1 55.72 73 PHE B C 1
ATOM 1509 O O . PHE B 1 73 ? -9.594 -3.637 9.719 1 55.72 73 PHE B O 1
ATOM 1516 N N . ASP B 1 74 ? -8.867 -5.094 11.281 1 50.03 74 ASP B N 1
ATOM 1517 C CA . ASP B 1 74 ? -9.914 -4.66 12.195 1 50.03 74 ASP B CA 1
ATOM 1518 C C . ASP B 1 74 ? -9.672 -3.227 12.664 1 50.03 74 ASP B C 1
ATOM 1520 O O . ASP B 1 74 ? -10.602 -2.418 12.711 1 50.03 74 ASP B O 1
ATOM 1524 N N . ASN B 1 75 ? -8.477 -3.102 13.078 1 47.66 75 ASN B N 1
ATOM 1525 C CA . ASN B 1 75 ? -8.188 -1.787 13.648 1 47.66 75 ASN B CA 1
ATOM 1526 C C . ASN B 1 75 ? -8.133 -0.712 12.562 1 47.66 75 ASN B C 1
ATOM 1528 O O . ASN B 1 75 ? -8.227 0.48 12.859 1 47.66 75 ASN B O 1
ATOM 1532 N N . ASN B 1 76 ? -7.816 -1.233 11.422 1 48.72 76 ASN B N 1
ATOM 1533 C CA . ASN B 1 76 ? -7.812 -0.234 10.359 1 48.72 76 ASN B CA 1
ATOM 1534 C C . ASN B 1 76 ? -8.945 -0.468 9.367 1 48.72 76 ASN B C 1
ATOM 1536 O O . ASN B 1 76 ? -8.703 -0.894 8.234 1 48.72 76 ASN B O 1
ATOM 1540 N N . ILE B 1 77 ? -10.023 -0.788 9.969 1 44.62 77 ILE B N 1
ATOM 1541 C CA . ILE B 1 77 ? -11.273 -1.049 9.25 1 44.62 77 ILE B CA 1
ATOM 1542 C C . ILE B 1 77 ? -11.266 -0.312 7.918 1 44.62 77 ILE B C 1
ATOM 1544 O O . ILE B 1 77 ? -11.742 -0.835 6.91 1 44.62 77 ILE B O 1
ATOM 1548 N N . ASN B 1 78 ? -10.68 0.787 7.949 1 49.16 78 ASN B N 1
ATOM 1549 C CA . ASN B 1 78 ? -10.836 1.667 6.793 1 49.16 78 ASN B CA 1
ATOM 1550 C C . ASN B 1 78 ? -9.852 1.307 5.684 1 49.16 78 ASN B C 1
ATOM 1552 O O . ASN B 1 78 ? -9.984 1.783 4.555 1 49.16 78 ASN B O 1
ATOM 1556 N N . PHE B 1 79 ? -8.914 0.441 6.043 1 53.5 79 PHE B N 1
ATOM 1557 C CA . PHE B 1 79 ? -7.887 0.261 5.023 1 53.5 79 PHE B CA 1
ATOM 1558 C C . PHE B 1 79 ? -7.785 -1.202 4.609 1 53.5 79 PHE B C 1
ATOM 1560 O O . PHE B 1 79 ? -6.891 -1.577 3.848 1 53.5 79 PHE B O 1
ATOM 1567 N N . GLY B 1 80 ? -8.734 -1.919 5.223 1 55.91 80 GLY B N 1
ATOM 1568 C CA . GLY B 1 80 ? -8.68 -3.326 4.859 1 55.91 80 GLY B CA 1
ATOM 1569 C C . GLY B 1 80 ? -9.297 -3.615 3.502 1 55.91 80 GLY B C 1
ATOM 1570 O O . GLY B 1 80 ? -9.805 -2.709 2.842 1 55.91 80 GLY B O 1
ATOM 1571 N N . PRO B 1 81 ? -8.922 -4.844 2.939 1 57.66 81 PRO B N 1
ATOM 1572 C CA . PRO B 1 81 ? -9.469 -5.289 1.655 1 57.66 81 PRO B CA 1
ATOM 1573 C C . PRO B 1 81 ? -11 -5.27 1.627 1 57.66 81 PRO B C 1
ATOM 1575 O O . PRO B 1 81 ? -11.617 -6.098 0.958 1 57.66 81 PRO B O 1
ATOM 1578 N N . ASN B 1 82 ? -11.422 -4.246 2.354 1 60.06 82 ASN B N 1
ATOM 1579 C CA . ASN B 1 82 ? -12.883 -4.27 2.418 1 60.06 82 ASN B CA 1
ATOM 1580 C C . ASN B 1 82 ? -13.508 -3.459 1.284 1 60.06 82 ASN B C 1
ATOM 1582 O O . ASN B 1 82 ? -14.227 -2.492 1.531 1 60.06 82 ASN B O 1
ATOM 1586 N N . TYR B 1 83 ? -13.07 -3.762 0.115 1 63.75 83 TYR B N 1
ATOM 1587 C CA . TYR B 1 83 ? -13.75 -3.176 -1.033 1 63.75 83 TYR B CA 1
ATOM 1588 C C . TYR B 1 83 ? -14.414 -4.254 -1.883 1 63.75 83 TYR B C 1
ATOM 1590 O O . TYR B 1 83 ? -14.125 -5.441 -1.725 1 63.75 83 TYR B O 1
ATOM 1598 N N . ALA B 1 84 ? -15.445 -3.893 -2.668 1 67.69 84 ALA B N 1
ATOM 1599 C CA . ALA B 1 84 ? -16.297 -4.797 -3.438 1 67.69 84 ALA B CA 1
ATOM 1600 C C . ALA B 1 84 ? -15.469 -5.777 -4.254 1 67.69 84 ALA B C 1
ATOM 1602 O O . ALA B 1 84 ? -15.875 -6.918 -4.473 1 67.69 84 ALA B O 1
ATOM 1603 N N . GLY B 1 85 ? -14.281 -5.445 -4.543 1 77.94 85 GLY B N 1
ATOM 1604 C CA . GLY B 1 85 ? -13.492 -6.316 -5.398 1 77.94 85 GLY B CA 1
ATOM 1605 C C . GLY B 1 85 ? -12.516 -7.188 -4.625 1 77.94 85 GLY B C 1
ATOM 1606 O O . GLY B 1 85 ? -11.789 -7.984 -5.215 1 77.94 85 GLY B O 1
ATOM 1607 N N . ALA B 1 86 ? -12.711 -7.145 -3.299 1 85.06 86 ALA B N 1
ATOM 1608 C CA . ALA B 1 86 ? -11.75 -7.887 -2.49 1 85.06 86 ALA B CA 1
ATOM 1609 C C . ALA B 1 86 ? -12.406 -9.07 -1.795 1 85.06 86 ALA B C 1
ATOM 1611 O O . ALA B 1 86 ? -13.5 -8.938 -1.237 1 85.06 86 ALA B O 1
ATOM 1612 N N . THR B 1 87 ? -11.906 -10.227 -2.002 1 87.75 87 THR B N 1
ATOM 1613 C CA . THR B 1 87 ? -12.273 -11.438 -1.276 1 87.75 87 THR B CA 1
ATOM 1614 C C . THR B 1 87 ? -11.148 -11.867 -0.332 1 87.75 87 THR B C 1
ATOM 1616 O O . THR B 1 87 ? -9.969 -11.789 -0.685 1 87.75 87 THR B O 1
ATOM 1619 N N . GLN B 1 88 ? -11.594 -12.359 0.883 1 88.38 88 GLN B N 1
ATOM 1620 C CA . GLN B 1 88 ? -10.578 -12.727 1.862 1 88.38 88 GLN B CA 1
ATOM 1621 C C . GLN B 1 88 ? -10.773 -14.164 2.338 1 88.38 88 GLN B C 1
ATOM 1623 O O . GLN B 1 88 ? -11.898 -14.609 2.553 1 88.38 88 GLN B O 1
ATOM 1628 N N . ILE B 1 89 ? -9.719 -14.891 2.43 1 88.12 89 ILE B N 1
ATOM 1629 C CA . ILE B 1 89 ? -9.672 -16.188 3.107 1 88.12 89 ILE B CA 1
ATOM 1630 C C . ILE B 1 89 ? -8.781 -16.078 4.344 1 88.12 89 ILE B C 1
ATOM 1632 O O . ILE B 1 89 ? -7.648 -15.609 4.262 1 88.12 89 ILE B O 1
ATOM 1636 N N . PHE B 1 90 ? -9.32 -16.531 5.434 1 85 90 PHE B N 1
ATOM 1637 C CA . PHE B 1 90 ? -8.625 -16.422 6.711 1 85 90 PHE B CA 1
ATOM 1638 C C . PHE B 1 90 ? -8.375 -17.781 7.324 1 85 90 PHE B C 1
ATOM 1640 O O . PHE B 1 90 ? -9.25 -18.656 7.293 1 85 90 PHE B O 1
ATOM 1647 N N . HIS B 1 91 ? -7.113 -17.891 7.746 1 85.81 91 HIS B N 1
ATOM 1648 C CA . HIS B 1 91 ? -6.824 -19.016 8.617 1 85.81 91 HIS B CA 1
ATOM 1649 C C . HIS B 1 91 ? -6.719 -18.578 10.078 1 85.81 91 HIS B C 1
ATOM 1651 O O . HIS B 1 91 ? -6.113 -17.531 10.367 1 85.81 91 HIS B O 1
ATOM 1657 N N . PRO B 1 92 ? -7.258 -19.312 11.016 1 80.62 92 PRO B N 1
ATOM 1658 C CA . PRO B 1 92 ? -7.344 -18.891 12.414 1 80.62 92 PRO B CA 1
ATOM 1659 C C . PRO B 1 92 ? -5.977 -18.797 13.086 1 80.62 92 PRO B C 1
ATOM 1661 O O . PRO B 1 92 ? -5.805 -18.047 14.047 1 80.62 92 PRO B O 1
ATOM 1664 N N . ASN B 1 93 ? -5.008 -19.562 12.555 1 79.88 93 ASN B N 1
ATOM 1665 C CA . ASN B 1 93 ? -3.682 -19.5 13.164 1 79.88 93 ASN B CA 1
ATOM 1666 C C . ASN B 1 93 ? -2.836 -18.375 12.578 1 79.88 93 ASN B C 1
ATOM 1668 O O . ASN B 1 93 ? -2.969 -18.047 11.398 1 79.88 93 ASN B O 1
ATOM 1672 N N . ARG B 1 94 ? -2.004 -17.875 13.484 1 71.19 94 ARG B N 1
ATOM 1673 C CA . ARG B 1 94 ? -1.086 -16.828 13.031 1 71.19 94 ARG B CA 1
ATOM 1674 C C . ARG B 1 94 ? -0.104 -17.375 12 1 71.19 94 ARG B C 1
ATOM 1676 O O . ARG B 1 94 ? 0.384 -18.5 12.133 1 71.19 94 ARG B O 1
ATOM 1683 N N . ASP B 1 95 ? 0.241 -16.547 11.039 1 68.44 95 ASP B N 1
ATOM 1684 C CA . ASP B 1 95 ? 1.211 -16.875 10 1 68.44 95 ASP B CA 1
ATOM 1685 C C . ASP B 1 95 ? 0.872 -18.219 9.336 1 68.44 95 ASP B C 1
ATOM 1687 O O . ASP B 1 95 ? 1.764 -19.016 9.055 1 68.44 95 ASP B O 1
ATOM 1691 N N . ALA B 1 96 ? -0.423 -18.453 9.195 1 79.25 96 ALA B N 1
ATOM 1692 C CA . ALA B 1 96 ? -0.813 -19.812 8.812 1 79.25 96 ALA B CA 1
ATOM 1693 C C . ALA B 1 96 ? -1.399 -19.828 7.402 1 79.25 96 ALA B C 1
ATOM 1695 O O . ALA B 1 96 ? -2.281 -20.641 7.105 1 79.25 96 ALA B O 1
ATOM 1696 N N . VAL B 1 97 ? -0.939 -18.953 6.551 1 87.25 97 VAL B N 1
ATOM 1697 C CA . VAL B 1 97 ? -1.427 -18.984 5.176 1 87.25 97 VAL B CA 1
ATOM 1698 C C . VAL B 1 97 ? -1.131 -20.344 4.551 1 87.25 97 VAL B C 1
ATOM 1700 O O . VAL B 1 97 ? -1.962 -20.891 3.826 1 87.25 97 VAL B O 1
ATOM 1703 N N . ALA B 1 98 ? 0.002 -20.844 4.902 1 88 98 ALA B N 1
ATOM 1704 C CA . ALA B 1 98 ? 0.433 -22.125 4.359 1 88 98 ALA B CA 1
ATOM 1705 C C . ALA B 1 98 ? -0.508 -23.25 4.789 1 88 98 ALA B C 1
ATOM 1707 O O . ALA B 1 98 ? -0.522 -24.328 4.184 1 88 98 ALA B O 1
ATOM 1708 N N . ASP B 1 99 ? -1.306 -23.031 5.809 1 90.62 99 ASP B N 1
ATOM 1709 C CA . ASP B 1 99 ? -2.18 -24.062 6.352 1 90.62 99 ASP B CA 1
ATOM 1710 C C . ASP B 1 99 ? -3.568 -24 5.723 1 90.62 99 ASP B C 1
ATOM 1712 O O . ASP B 1 99 ? -4.414 -24.859 5.977 1 90.62 99 ASP B O 1
ATOM 1716 N N . ILE B 1 100 ? -3.793 -23.016 4.98 1 92.38 100 ILE B N 1
ATOM 1717 C CA . ILE B 1 100 ? -5.09 -22.922 4.316 1 92.38 100 ILE B CA 1
ATOM 1718 C C . ILE B 1 100 ? -5.246 -24.078 3.33 1 92.38 100 ILE B C 1
ATOM 1720 O O . ILE B 1 100 ? -4.336 -24.375 2.555 1 92.38 100 ILE B O 1
ATOM 1724 N N . ASP B 1 101 ? -6.414 -24.703 3.381 1 93.12 101 ASP B N 1
ATOM 1725 C CA . ASP B 1 101 ? -6.719 -25.781 2.436 1 93.12 101 ASP B CA 1
ATOM 1726 C C . ASP B 1 101 ? -6.652 -25.281 0.996 1 93.12 101 ASP B C 1
ATOM 1728 O O . ASP B 1 101 ? -7.426 -24.406 0.604 1 93.12 101 ASP B O 1
ATOM 1732 N N . PRO B 1 102 ? -5.766 -25.906 0.198 1 94.31 102 PRO B N 1
ATOM 1733 C CA . PRO B 1 102 ? -5.645 -25.453 -1.188 1 94.31 102 PRO B CA 1
ATOM 1734 C C . PRO B 1 102 ? -6.957 -25.562 -1.962 1 94.31 102 PRO B C 1
ATOM 1736 O O . PRO B 1 102 ? -7.215 -24.766 -2.869 1 94.31 102 PRO B O 1
ATOM 1739 N N . GLN B 1 103 ? -7.832 -26.453 -1.545 1 96.12 103 GLN B N 1
ATOM 1740 C CA . GLN B 1 103 ? -9.094 -26.625 -2.254 1 96.12 103 GLN B CA 1
ATOM 1741 C C . GLN B 1 103 ? -10.008 -25.422 -2.059 1 96.12 103 GLN B C 1
ATOM 1743 O O . GLN B 1 103 ? -10.75 -25.047 -2.965 1 96.12 103 GLN B O 1
ATOM 1748 N N . ILE B 1 104 ? -9.875 -24.828 -0.923 1 94.94 104 ILE B N 1
ATOM 1749 C CA . ILE B 1 104 ? -10.664 -23.625 -0.662 1 94.94 104 ILE B CA 1
ATOM 1750 C C . ILE B 1 104 ? -10.172 -22.484 -1.549 1 94.94 104 ILE B C 1
ATOM 1752 O O . ILE B 1 104 ? -10.969 -21.75 -2.129 1 94.94 104 ILE B O 1
ATOM 1756 N N . ILE B 1 105 ? -8.898 -22.391 -1.726 1 95.38 105 ILE B N 1
ATOM 1757 C CA . ILE B 1 105 ? -8.297 -21.344 -2.557 1 95.38 105 ILE B CA 1
ATOM 1758 C C . ILE B 1 105 ? -8.703 -21.562 -4.016 1 95.38 105 ILE B C 1
ATOM 1760 O O . ILE B 1 105 ? -9.156 -20.625 -4.68 1 95.38 105 ILE B O 1
ATOM 1764 N N . ILE B 1 106 ? -8.633 -22.734 -4.477 1 95.88 106 ILE B N 1
ATOM 1765 C CA . ILE B 1 106 ? -8.914 -23.062 -5.871 1 95.88 106 ILE B CA 1
ATOM 1766 C C . ILE B 1 106 ? -10.391 -22.797 -6.172 1 95.88 106 ILE B C 1
ATOM 1768 O O . ILE B 1 106 ? -10.719 -22.172 -7.191 1 95.88 106 ILE B O 1
ATOM 1772 N N . SER B 1 107 ? -11.25 -23.234 -5.277 1 96.56 107 SER B N 1
ATOM 1773 C CA . SER B 1 107 ? -12.68 -23.047 -5.5 1 96.56 107 SER B CA 1
ATOM 1774 C C . SER B 1 107 ? -13.047 -21.562 -5.535 1 96.56 107 SER B C 1
ATOM 1776 O O . SER B 1 107 ? -13.836 -21.125 -6.379 1 96.56 107 SER B O 1
ATOM 1778 N N . THR B 1 108 ? -12.469 -20.844 -4.645 1 95 108 THR B N 1
ATOM 1779 C CA . THR B 1 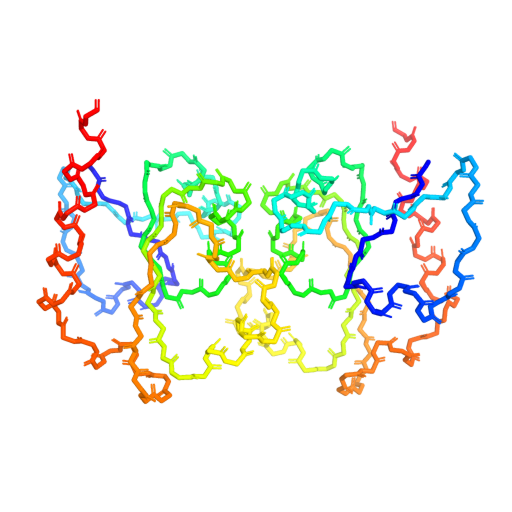108 ? -12.727 -19.406 -4.594 1 95 108 THR B CA 1
ATOM 1780 C C . THR B 1 108 ? -12.219 -18.719 -5.859 1 95 108 THR B C 1
ATOM 1782 O O . THR B 1 108 ? -12.93 -17.906 -6.453 1 95 108 THR B O 1
ATOM 1785 N N . LEU B 1 109 ? -11.062 -19.125 -6.328 1 94.81 109 LEU B N 1
ATOM 1786 C CA . LEU B 1 109 ? -10.469 -18.547 -7.527 1 94.81 109 LEU B CA 1
ATOM 1787 C C . LEU B 1 109 ? -11.305 -18.859 -8.758 1 94.81 109 LEU B C 1
ATOM 1789 O O . LEU B 1 109 ? -11.484 -18.016 -9.633 1 94.81 109 LEU B O 1
ATOM 1793 N N . ARG B 1 110 ? -11.734 -20.047 -8.812 1 94.94 110 ARG B N 1
ATOM 1794 C CA . ARG B 1 110 ? -12.562 -20.438 -9.945 1 94.94 110 ARG B CA 1
ATOM 1795 C C . ARG B 1 110 ? -13.805 -19.562 -10.039 1 94.94 110 ARG B C 1
ATOM 1797 O O . ARG B 1 110 ? -14.172 -19.109 -11.133 1 94.94 110 ARG B O 1
ATOM 1804 N N . SER B 1 111 ? -14.414 -19.344 -8.922 1 94.19 111 SER B N 1
ATOM 1805 C CA . SER B 1 111 ? -15.602 -18.484 -8.883 1 94.19 111 SER B CA 1
ATOM 1806 C C . SER B 1 111 ? -15.273 -17.062 -9.305 1 94.19 111 SER B C 1
ATOM 1808 O O . SER B 1 111 ? -16.016 -16.453 -10.086 1 94.19 111 SER B O 1
ATOM 1810 N N . MET B 1 112 ? -14.172 -16.625 -8.891 1 93.56 112 MET B N 1
ATOM 1811 C CA . MET B 1 112 ? -13.781 -15.242 -9.188 1 93.56 112 MET B CA 1
ATOM 1812 C C . MET B 1 112 ? -13.445 -15.086 -10.672 1 93.56 112 MET B C 1
ATOM 1814 O O . MET B 1 112 ? -13.805 -14.086 -11.289 1 93.56 112 MET B O 1
ATOM 1818 N N . VAL B 1 113 ? -12.773 -16.047 -11.211 1 92.88 113 VAL B N 1
ATOM 1819 C CA . VAL B 1 113 ? -12.367 -16 -12.609 1 92.88 113 VAL B CA 1
ATOM 1820 C C . VAL B 1 113 ? -13.602 -16.094 -13.508 1 92.88 113 VAL B C 1
ATOM 1822 O O . VAL B 1 113 ? -13.672 -15.445 -14.555 1 92.88 113 VAL B O 1
ATOM 1825 N N . ALA B 1 114 ? -14.547 -16.859 -13.078 1 91.88 114 ALA B N 1
ATOM 1826 C CA . ALA B 1 114 ? -15.789 -17 -13.836 1 91.88 114 ALA B CA 1
ATOM 1827 C C . ALA B 1 114 ? -16.516 -15.664 -13.953 1 91.88 114 ALA B C 1
ATOM 1829 O O . ALA B 1 114 ? -17.141 -15.367 -14.977 1 91.88 114 ALA B O 1
ATOM 1830 N N . GLU B 1 115 ? -16.359 -14.836 -12.977 1 87.69 115 GLU B N 1
ATOM 1831 C CA . GLU B 1 115 ? -17.031 -13.539 -12.938 1 87.69 115 GLU B CA 1
ATOM 1832 C C . GLU B 1 115 ? -16.312 -12.516 -13.805 1 87.69 115 GLU B C 1
ATOM 1834 O O . GLU B 1 115 ? -16.906 -11.5 -14.188 1 87.69 115 GLU B O 1
ATOM 1839 N N . LEU B 1 116 ? -15.047 -12.711 -14.062 1 84.94 116 LEU B N 1
ATOM 1840 C CA . LEU B 1 116 ? -14.289 -11.812 -14.922 1 84.94 116 LEU B CA 1
ATOM 1841 C C . LEU B 1 116 ? -14.773 -11.898 -16.359 1 84.94 116 LEU B C 1
ATOM 1843 O O . LEU B 1 116 ? -14.719 -10.914 -17.109 1 84.94 116 LEU B O 1
ATOM 1847 N N . LYS B 1 117 ? -15.008 -13.016 -16.906 1 73.56 117 LYS B N 1
ATOM 1848 C CA . LYS B 1 117 ? -15.391 -13.312 -18.281 1 73.56 117 LYS B CA 1
ATOM 1849 C C . LYS B 1 117 ? -16.797 -12.812 -18.578 1 73.56 117 LYS B C 1
ATOM 1851 O O . LYS B 1 117 ? -17.203 -12.711 -19.75 1 73.56 117 LYS B O 1
ATOM 1856 N N . GLN B 1 118 ? -17.562 -12.352 -17.609 1 66.19 118 GLN B N 1
ATOM 1857 C CA . GLN B 1 118 ? -18.891 -11.812 -17.875 1 66.19 118 GLN B CA 1
ATOM 1858 C C . GLN B 1 118 ? -18.844 -10.305 -18.078 1 66.19 118 GLN B C 1
ATOM 1860 O O . GLN B 1 118 ? -19.578 -9.766 -18.922 1 66.19 118 GLN B O 1
#

pLDDT: mean 85.14, std 13.77, range [44.62, 97.31]